Protein AF-A0A356T0M8-F1 (afdb_monomer)

pLDDT: mean 81.93, std 16.65, range [28.5, 97.25]

Sequence (359 aa):
YLYVHHGEEAVRHVFRVASSLDSMVVGEPQILGQVKEAYSASKTTGSLGTLLDRCFSHAFAVAKKVRNETTIAEGSVSVSSIAGDLAKKIFGTLEGRRVLLVGAGEMGEAAGKHLRKAGASLFIVNRSPEKAEALARELDGHARGLEALSTELAQADVAIASTSSTRFVITPELMKPVIKARRHRPLFLIDIAVPRDVDPRVGEMEYVFLYDVDDLEQVAQENLNARRREADAAERIVTMEVAAFERWRRSGVLKPTIVALRQKVRGTLEAELERTLPRLSGVTERERRSLDKMIDAMTNKLLHRTISELKSHADTPEGEALLRHARLLYELEDAKSAPQPEPTSDGVQKKLAPAKGKS

Radius of gyration: 35.07 Å; Cα contacts (8 Å, |Δi|>4): 423; chains: 1; bounding box: 71×70×106 Å

Secondary structure (DSSP, 8-state):
------THHHHHHHHHHHTTTTSSSTT-HHHHHHHHHHHHHHHHTT---HHHHHHHHHHHHHHHHHHHHSGGGS----HHHHHHHHHHHHHS--TT-EEEEES--HHHHHHHHHHHHTTPEEEEEESSHHHHHHHHHHHT-EEEEGGGHHHHHHH-SEEEE----SS-SB-HHHHHHHHHHHTT--EEEEE--SS-SB-GGGTTSTTEEEEEHHHHHHHHHHTHHHHHHHHHHHHHHHHHHHHHHHHHHHHHTHHHHHHHHHHHHHHHHHHHHHHHGGGSTT--HHHHHHHHHHHHHHHHHHHHHHHHHHHHTTTSHHHHHHHHHHHHHTT---TT-SPPPP---TTS-----------

Structure (mmCIF, N/CA/C/O backbone):
data_AF-A0A356T0M8-F1
#
_entry.id   AF-A0A356T0M8-F1
#
loop_
_atom_site.group_PDB
_atom_site.id
_atom_site.type_symbol
_atom_site.label_atom_id
_atom_site.label_alt_id
_atom_site.label_comp_id
_atom_site.label_asym_id
_atom_site.label_entity_id
_atom_site.label_seq_id
_atom_site.pdbx_PDB_ins_code
_atom_site.Cartn_x
_atom_site.Cartn_y
_atom_site.Cartn_z
_atom_site.occupancy
_atom_site.B_iso_or_equiv
_atom_site.auth_seq_id
_atom_site.auth_comp_id
_atom_site.auth_asym_id
_atom_site.auth_atom_id
_atom_site.pdbx_PDB_model_num
ATOM 1 N N . TYR A 1 1 ? -14.475 21.348 -9.402 1.00 53.12 1 TYR A N 1
ATOM 2 C CA . TYR A 1 1 ? -15.545 20.425 -8.979 1.00 53.12 1 TYR A CA 1
ATOM 3 C C . TYR A 1 1 ? -15.384 20.147 -7.493 1.00 53.12 1 TYR A C 1
ATOM 5 O O . TYR A 1 1 ? -14.261 19.915 -7.069 1.00 53.12 1 TYR A O 1
ATOM 13 N N . LEU A 1 2 ? -16.462 20.234 -6.712 1.00 82.25 2 LEU A N 1
ATOM 14 C CA . LEU A 1 2 ? -16.512 19.847 -5.295 1.00 82.25 2 LEU A CA 1
ATOM 15 C C . LEU A 1 2 ? -17.495 18.679 -5.170 1.00 82.25 2 LEU A C 1
ATOM 17 O O . LEU A 1 2 ? -18.530 18.696 -5.836 1.00 82.25 2 LEU A O 1
ATOM 21 N N . TYR A 1 3 ? -17.176 17.689 -4.340 1.00 86.69 3 TYR A N 1
ATOM 22 C CA . TYR A 1 3 ? -18.065 16.574 -4.010 1.00 86.69 3 TYR A CA 1
ATOM 23 C C . TYR A 1 3 ? -18.228 16.466 -2.492 1.00 86.69 3 TYR A C 1
ATOM 25 O O . TYR A 1 3 ? -17.423 17.004 -1.731 1.00 86.69 3 TYR A O 1
ATOM 33 N N . VAL A 1 4 ? -19.299 15.800 -2.056 1.00 93.31 4 VAL A N 1
ATOM 34 C CA . VAL A 1 4 ? -19.657 15.662 -0.641 1.00 93.31 4 VAL A CA 1
ATOM 35 C C . VAL A 1 4 ? -20.039 14.213 -0.355 1.00 93.31 4 VAL A C 1
ATOM 37 O O . VAL A 1 4 ? -20.870 13.640 -1.056 1.00 93.31 4 VAL A O 1
ATOM 40 N N . HIS A 1 5 ? -19.456 13.643 0.701 1.00 93.44 5 HIS A N 1
ATOM 41 C CA . HIS A 1 5 ? -19.832 12.341 1.254 1.00 93.44 5 HIS A CA 1
ATOM 42 C C . HIS A 1 5 ? -20.313 12.496 2.699 1.00 93.44 5 HIS A C 1
ATOM 44 O O . HIS A 1 5 ? -19.825 13.350 3.441 1.00 93.44 5 HIS A O 1
ATOM 50 N N . HIS A 1 6 ? -21.245 11.638 3.117 1.00 91.88 6 HIS A N 1
ATOM 51 C CA . HIS A 1 6 ? -21.818 11.645 4.463 1.00 91.88 6 HIS A CA 1
ATOM 52 C C . HIS A 1 6 ? -21.802 10.247 5.082 1.00 91.88 6 HIS A C 1
ATOM 54 O O . HIS A 1 6 ? -21.980 9.250 4.385 1.00 91.88 6 HIS A O 1
ATOM 60 N N . GLY A 1 7 ? -21.636 10.186 6.407 1.00 90.06 7 GLY A N 1
ATOM 61 C CA . GLY A 1 7 ? -21.754 8.946 7.177 1.00 90.06 7 GLY A CA 1
ATOM 62 C C . GLY A 1 7 ? -20.821 7.844 6.674 1.00 90.06 7 GLY A C 1
ATOM 63 O O . GLY A 1 7 ? -19.618 8.065 6.540 1.00 90.06 7 GLY A O 1
ATOM 64 N N . GLU A 1 8 ? -21.394 6.676 6.383 1.00 92.19 8 GLU A N 1
ATOM 65 C CA . GLU A 1 8 ? -20.663 5.498 5.909 1.00 92.19 8 GLU A CA 1
ATOM 66 C C . GLU A 1 8 ? -19.854 5.783 4.635 1.00 92.19 8 GLU A C 1
ATOM 68 O O . GLU A 1 8 ? -18.698 5.381 4.545 1.00 92.19 8 GLU A O 1
ATOM 73 N N . GLU A 1 9 ? -20.406 6.548 3.689 1.00 92.75 9 GLU A N 1
ATOM 74 C CA . GLU A 1 9 ? -19.720 6.859 2.431 1.00 92.75 9 GLU A CA 1
ATOM 75 C C . GLU A 1 9 ? -18.495 7.753 2.641 1.00 92.75 9 GLU A C 1
ATOM 77 O O . GLU A 1 9 ? -17.500 7.620 1.932 1.00 92.75 9 GLU A O 1
ATOM 82 N N . ALA A 1 10 ? -18.511 8.615 3.663 1.00 94.88 10 ALA A N 1
ATOM 83 C CA . ALA A 1 10 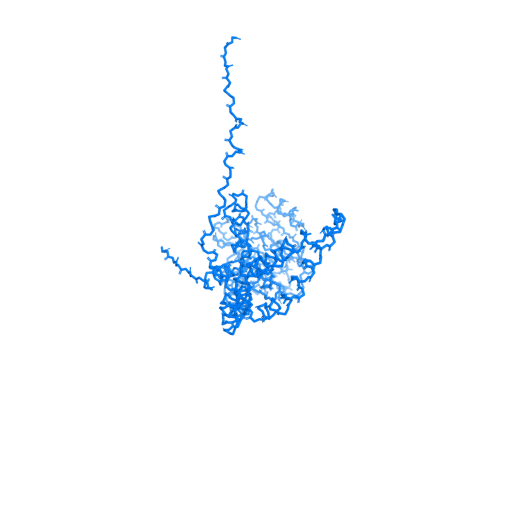? -17.331 9.398 4.024 1.00 94.88 10 ALA A CA 1
ATOM 84 C C . ALA A 1 10 ? -16.223 8.502 4.603 1.00 94.88 10 ALA A C 1
ATOM 86 O O . ALA A 1 10 ? -15.054 8.659 4.254 1.00 94.88 10 ALA A O 1
ATOM 87 N N . VAL A 1 11 ? -16.585 7.529 5.448 1.00 95.31 11 VAL A N 1
ATOM 88 C CA . VAL A 1 11 ? -15.640 6.541 5.999 1.00 95.31 11 VAL A CA 1
ATOM 89 C C . VAL A 1 11 ? -15.072 5.666 4.882 1.00 95.31 11 VAL A C 1
ATOM 91 O O . VAL A 1 11 ? -13.856 5.501 4.783 1.00 95.31 11 VAL A O 1
ATOM 94 N N . ARG A 1 12 ? -15.942 5.159 4.001 1.00 95.88 12 ARG A N 1
ATOM 95 C CA . ARG A 1 12 ? -15.570 4.375 2.820 1.00 95.88 12 ARG A CA 1
ATOM 96 C C . ARG A 1 12 ? -14.583 5.133 1.947 1.00 95.88 12 ARG A C 1
ATOM 98 O O . ARG A 1 12 ? -13.553 4.573 1.585 1.00 95.88 12 ARG A O 1
ATOM 105 N N . HIS A 1 13 ? -14.862 6.399 1.653 1.00 94.50 13 HIS A N 1
ATOM 106 C CA . HIS A 1 13 ? -13.975 7.229 0.851 1.00 94.50 13 HIS A CA 1
ATOM 107 C C . HIS A 1 13 ? -12.599 7.402 1.514 1.00 94.50 13 HIS A C 1
ATOM 109 O O . HIS A 1 13 ? -11.586 7.142 0.872 1.00 94.50 13 HIS A O 1
ATOM 115 N N . VAL A 1 14 ? -12.532 7.710 2.815 1.00 94.69 14 VAL A N 1
ATOM 116 C CA . VAL A 1 14 ? -11.246 7.796 3.538 1.00 94.69 14 VAL A CA 1
ATOM 117 C C . VAL A 1 14 ? -10.466 6.477 3.461 1.00 94.69 14 VAL A C 1
ATOM 119 O O . VAL A 1 14 ? -9.255 6.490 3.240 1.00 94.69 14 VAL A O 1
ATOM 122 N N . PHE A 1 15 ? -11.140 5.331 3.604 1.00 94.62 15 PHE A N 1
ATOM 123 C CA . PHE A 1 15 ? -10.495 4.015 3.549 1.00 94.62 15 PHE A CA 1
ATOM 124 C C . PHE A 1 15 ? -9.994 3.691 2.135 1.00 94.62 15 PHE A C 1
ATOM 126 O O . PHE A 1 15 ? -8.886 3.169 1.988 1.00 94.62 15 PHE A O 1
ATOM 133 N N . ARG A 1 16 ? -10.765 4.047 1.098 1.00 91.69 16 ARG A N 1
ATOM 134 C CA . ARG A 1 16 ? -10.370 3.924 -0.315 1.00 91.69 16 ARG A CA 1
ATOM 135 C C . ARG A 1 16 ? -9.164 4.796 -0.643 1.00 91.69 16 ARG A C 1
ATOM 137 O O . ARG A 1 16 ? -8.203 4.289 -1.215 1.00 91.69 16 ARG A O 1
ATOM 144 N N . VAL A 1 17 ? -9.182 6.067 -0.238 1.00 90.50 17 VAL A N 1
ATOM 145 C CA . VAL A 1 17 ? -8.081 7.018 -0.458 1.00 90.50 17 VAL A CA 1
ATOM 146 C C . VAL A 1 17 ? -6.813 6.545 0.248 1.00 90.50 17 VAL A C 1
ATOM 148 O O . VAL A 1 17 ? -5.765 6.451 -0.381 1.00 90.50 17 VAL A O 1
ATOM 151 N N . ALA A 1 18 ? -6.899 6.161 1.526 1.00 89.44 18 ALA A N 1
ATOM 152 C CA . ALA A 1 18 ? -5.746 5.643 2.267 1.00 89.44 18 ALA A CA 1
ATOM 153 C C . ALA A 1 18 ? -5.186 4.338 1.670 1.00 89.44 18 ALA A C 1
ATOM 155 O O . ALA A 1 18 ? -3.990 4.076 1.792 1.00 89.44 18 ALA A O 1
ATOM 156 N N . SER A 1 19 ? -6.036 3.537 1.021 1.00 88.31 19 SER A N 1
ATOM 157 C CA . SER A 1 19 ? -5.655 2.301 0.321 1.00 88.31 19 SER A CA 1
ATOM 158 C C . SER A 1 19 ? -5.267 2.529 -1.148 1.00 88.31 19 SER A C 1
ATOM 160 O O . SER A 1 19 ? -5.061 1.562 -1.877 1.00 88.31 19 SER A O 1
ATOM 162 N N . SER A 1 20 ? -5.177 3.788 -1.593 1.00 81.75 20 SER A N 1
ATOM 163 C CA . SER A 1 20 ? -4.844 4.186 -2.967 1.00 81.75 20 SER A CA 1
ATOM 164 C C . SER A 1 20 ? -5.775 3.600 -4.041 1.00 81.75 20 SER A C 1
ATOM 166 O O . SER A 1 20 ? -5.352 3.416 -5.178 1.00 81.75 20 SER A O 1
ATOM 168 N N . LEU A 1 21 ? -7.040 3.317 -3.703 1.00 78.38 21 LEU A N 1
ATOM 169 C CA . LEU A 1 21 ? -8.066 2.830 -4.642 1.00 78.38 21 LEU A CA 1
ATOM 170 C C . LEU A 1 21 ? -8.731 3.949 -5.451 1.00 78.38 21 LEU A C 1
ATOM 172 O O . LEU A 1 21 ? -9.409 3.674 -6.433 1.00 78.38 21 LEU A O 1
ATOM 176 N N . ASP A 1 22 ? -8.543 5.199 -5.028 1.00 66.50 22 ASP A N 1
ATOM 177 C CA . ASP A 1 22 ? -9.162 6.391 -5.626 1.00 66.50 22 ASP A CA 1
ATOM 178 C C . ASP A 1 22 ? -8.153 7.261 -6.404 1.00 66.50 22 ASP A C 1
ATOM 180 O O . ASP A 1 22 ? -8.410 8.423 -6.707 1.00 66.50 22 ASP A O 1
ATOM 184 N N . SER A 1 23 ? -6.970 6.709 -6.697 1.00 61.78 23 SER A N 1
ATOM 185 C CA . SER A 1 23 ? -5.910 7.372 -7.465 1.00 61.78 23 SER A CA 1
ATOM 186 C C . SER A 1 23 ? -5.961 6.962 -8.938 1.00 61.78 23 SER A C 1
ATOM 188 O O . SER A 1 23 ? -6.297 5.820 -9.255 1.00 61.78 23 SER A O 1
ATOM 190 N N . MET A 1 24 ? -5.542 7.863 -9.838 1.00 46.19 24 MET A N 1
ATOM 191 C CA . MET A 1 24 ? -5.289 7.528 -11.252 1.00 46.19 24 MET A CA 1
ATOM 192 C C . MET A 1 24 ? -4.289 6.369 -11.392 1.00 46.19 24 MET A C 1
ATOM 194 O O . MET A 1 24 ? -4.376 5.589 -12.338 1.00 46.19 24 MET A O 1
ATOM 198 N N . VAL A 1 25 ? -3.373 6.235 -10.426 1.00 52.19 25 VAL A N 1
ATOM 199 C CA . VAL A 1 25 ? -2.454 5.103 -10.293 1.00 52.19 25 VAL A CA 1
ATOM 200 C C . VAL A 1 25 ? -2.801 4.347 -9.013 1.00 52.19 25 VAL A C 1
ATOM 202 O O . VAL A 1 25 ? -2.421 4.729 -7.904 1.00 52.19 25 VAL A O 1
ATOM 205 N N . VAL A 1 26 ? -3.563 3.267 -9.171 1.00 56.44 26 VAL A N 1
ATOM 206 C CA . VAL A 1 26 ? -3.999 2.425 -8.054 1.00 56.44 26 VAL A CA 1
ATOM 207 C C . VAL A 1 26 ? -2.787 1.775 -7.371 1.00 56.44 26 VAL A C 1
ATOM 209 O O . VAL A 1 26 ? -1.928 1.212 -8.048 1.00 56.44 26 VAL A O 1
ATOM 212 N N . GLY A 1 27 ? -2.721 1.842 -6.036 1.00 53.81 27 GLY A N 1
ATOM 213 C CA . GLY A 1 27 ? -1.676 1.181 -5.232 1.00 53.81 27 GLY A CA 1
ATOM 214 C C . GLY A 1 27 ? -0.402 1.998 -4.960 1.00 53.81 27 GLY A C 1
ATOM 215 O O . GLY A 1 27 ? 0.520 1.499 -4.311 1.00 53.81 27 GLY A O 1
ATOM 216 N N . GLU A 1 28 ? -0.334 3.258 -5.397 1.00 63.81 28 GLU A N 1
ATOM 217 C CA . GLU A 1 28 ? 0.835 4.113 -5.168 1.00 63.81 28 GLU A CA 1
ATOM 218 C C . GLU A 1 28 ? 1.028 4.459 -3.672 1.00 63.81 28 GLU A C 1
ATOM 220 O O . GLU A 1 28 ? 0.071 4.859 -2.999 1.00 63.81 28 GLU A O 1
ATOM 225 N N . PRO A 1 29 ? 2.250 4.351 -3.109 1.00 60.38 29 PRO A N 1
ATOM 226 C CA . PRO A 1 29 ? 2.489 4.585 -1.681 1.00 60.38 29 PRO A CA 1
ATOM 227 C C . PRO A 1 29 ? 2.424 6.062 -1.255 1.00 60.38 29 PRO A C 1
ATOM 229 O O . PRO A 1 29 ? 2.368 6.335 -0.054 1.00 60.38 29 PRO A O 1
ATOM 232 N N . GLN A 1 30 ? 2.442 7.007 -2.200 1.00 67.50 30 GLN A N 1
ATOM 233 C CA . GLN A 1 30 ? 2.518 8.445 -1.919 1.00 67.50 30 GLN A CA 1
ATOM 234 C C . GLN A 1 30 ? 1.251 8.987 -1.240 1.00 67.50 30 GLN A C 1
ATOM 236 O O . GLN A 1 30 ? 1.362 9.735 -0.268 1.00 67.50 30 GLN A O 1
ATOM 241 N N . ILE A 1 31 ? 0.060 8.546 -1.664 1.00 78.81 31 ILE A N 1
ATOM 242 C CA . ILE A 1 31 ? -1.219 9.002 -1.089 1.00 78.81 31 ILE A CA 1
ATOM 243 C C . ILE A 1 31 ? -1.314 8.646 0.399 1.00 78.81 31 ILE A C 1
ATOM 245 O O . ILE A 1 31 ? -1.629 9.497 1.228 1.00 78.81 31 ILE A O 1
ATOM 249 N N . LEU A 1 32 ? -0.956 7.415 0.781 1.00 82.62 32 LEU A N 1
ATOM 250 C CA . LEU A 1 32 ? -0.927 7.013 2.190 1.00 82.62 32 LEU A CA 1
ATOM 251 C C . LEU A 1 32 ? 0.046 7.874 3.019 1.00 82.62 32 LEU A C 1
ATOM 253 O O . LEU A 1 32 ? -0.237 8.166 4.182 1.00 82.62 32 LEU A O 1
ATOM 257 N N . GLY A 1 33 ? 1.178 8.278 2.434 1.00 81.06 33 GLY A N 1
ATOM 258 C CA . GLY A 1 33 ? 2.125 9.211 3.051 1.00 81.06 33 GLY A CA 1
ATOM 259 C C . GLY A 1 33 ? 1.482 10.566 3.345 1.00 81.06 33 GLY A C 1
ATOM 260 O O . GLY A 1 33 ? 1.466 10.999 4.495 1.00 81.06 33 GLY A O 1
ATOM 261 N N . GLN A 1 34 ? 0.846 11.168 2.339 1.00 83.62 34 GLN A N 1
ATOM 262 C CA . GLN A 1 34 ? 0.152 12.455 2.467 1.00 83.62 34 GLN A CA 1
ATOM 263 C C . GLN A 1 34 ? -0.977 12.413 3.508 1.00 83.62 34 GLN A C 1
ATOM 265 O O . GLN A 1 34 ? -1.110 13.320 4.330 1.00 83.62 34 GLN A O 1
ATOM 270 N N . VAL A 1 35 ? -1.763 11.330 3.546 1.00 89.69 35 VAL A N 1
ATOM 271 C CA . VAL A 1 35 ? -2.825 11.166 4.555 1.00 89.69 35 VAL A CA 1
ATOM 272 C C . VAL A 1 35 ? -2.236 11.074 5.973 1.00 89.69 35 VAL A C 1
ATOM 274 O O . VAL A 1 35 ? -2.803 11.632 6.915 1.00 89.69 35 VAL A O 1
ATOM 277 N N . LYS A 1 36 ? -1.082 10.415 6.156 1.00 87.88 36 LYS A N 1
ATOM 278 C CA . LYS A 1 36 ? -0.386 10.353 7.457 1.00 87.88 36 LYS A CA 1
ATOM 279 C C . LYS A 1 36 ? 0.196 11.694 7.892 1.00 87.88 36 LYS A C 1
ATOM 281 O O . LYS A 1 36 ? 0.188 11.990 9.091 1.00 87.88 36 LYS A O 1
ATOM 286 N N . GLU A 1 37 ? 0.688 12.489 6.950 1.00 88.31 37 GLU A N 1
ATOM 287 C CA . GLU A 1 37 ? 1.162 13.850 7.210 1.00 88.31 37 GLU A CA 1
ATOM 288 C C . GLU A 1 37 ? 0.007 14.744 7.666 1.00 88.31 37 GLU A C 1
ATOM 290 O O . GLU A 1 37 ? 0.103 15.370 8.723 1.00 88.31 37 GLU A O 1
ATOM 295 N N . ALA A 1 38 ? -1.123 14.714 6.950 1.00 91.50 38 ALA A N 1
ATOM 296 C CA . ALA A 1 38 ? -2.332 15.442 7.330 1.00 91.50 38 ALA A CA 1
ATOM 297 C C . ALA A 1 38 ? -2.840 15.021 8.722 1.00 91.50 38 ALA A C 1
ATOM 299 O O . ALA A 1 38 ? -3.076 15.872 9.580 1.00 91.50 38 ALA A O 1
ATOM 300 N N . TYR A 1 39 ? -2.922 13.712 8.990 1.00 91.94 39 TYR A N 1
ATOM 301 C CA . TYR A 1 39 ? -3.291 13.180 10.307 1.00 91.94 39 TYR A CA 1
ATOM 302 C C . TYR A 1 39 ? -2.352 13.677 11.420 1.00 91.94 39 TYR A C 1
ATOM 304 O O . TYR A 1 39 ? -2.814 14.116 12.477 1.00 91.94 39 TYR A O 1
ATOM 312 N N . SER A 1 40 ? -1.037 13.654 11.186 1.00 88.62 40 SER A N 1
ATOM 313 C CA . SER A 1 40 ? -0.037 14.125 12.155 1.00 88.62 40 SER A CA 1
ATOM 314 C C . SER A 1 40 ? -0.171 15.623 12.433 1.00 88.62 40 SER A C 1
ATOM 316 O O . SER A 1 40 ? -0.152 16.037 13.592 1.00 88.62 40 SER A O 1
ATOM 318 N N . ALA A 1 41 ? -0.376 16.437 11.394 1.00 91.19 41 ALA A N 1
ATOM 319 C CA . ALA A 1 41 ? -0.597 17.874 11.531 1.00 91.19 41 ALA A CA 1
ATOM 320 C C . ALA A 1 41 ? -1.875 18.192 12.333 1.00 91.19 41 ALA A C 1
ATOM 322 O O . ALA A 1 41 ? -1.857 19.034 13.238 1.00 91.19 41 ALA A O 1
ATOM 323 N N . SER A 1 42 ? -2.975 17.476 12.073 1.00 91.38 42 SER A N 1
ATOM 324 C CA . SER A 1 42 ? -4.227 17.628 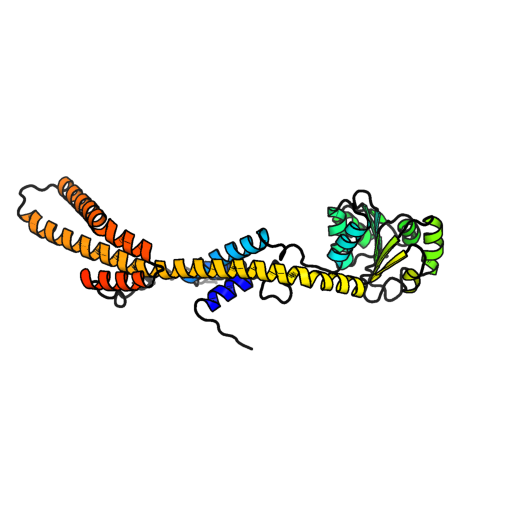12.827 1.00 91.38 42 SER A CA 1
ATOM 325 C C . SER A 1 42 ? -4.087 17.228 14.298 1.00 91.38 42 SER A C 1
ATOM 327 O O . SER A 1 42 ? -4.657 17.871 15.181 1.00 91.38 42 SER A O 1
ATOM 329 N N . LYS A 1 43 ? -3.289 16.194 14.588 1.00 84.75 43 LYS A N 1
ATOM 330 C CA . LYS A 1 43 ? -3.029 15.746 15.961 1.00 84.75 43 LYS A CA 1
ATOM 331 C C . LYS A 1 43 ? -2.241 16.781 16.763 1.00 84.75 43 LYS A C 1
ATOM 333 O O . LYS A 1 43 ? -2.609 17.074 17.897 1.00 84.75 43 LYS A O 1
ATOM 338 N N . THR A 1 44 ? -1.209 17.377 16.166 1.00 87.38 44 THR A N 1
ATOM 339 C CA . THR A 1 44 ? -0.382 18.416 16.806 1.00 87.38 44 THR A CA 1
ATOM 340 C C . THR A 1 44 ? -1.169 19.692 17.105 1.00 87.38 44 THR A C 1
ATOM 342 O O . THR A 1 44 ? -0.915 20.358 18.102 1.00 87.38 44 THR A O 1
ATOM 345 N N . THR A 1 45 ? -2.147 20.025 16.262 1.00 90.94 45 THR A N 1
ATOM 346 C CA . THR A 1 45 ? -2.983 21.228 16.415 1.00 90.94 45 THR A CA 1
ATOM 347 C C . THR A 1 45 ? -4.212 21.017 17.303 1.00 90.94 45 THR A C 1
ATOM 349 O O . THR A 1 45 ? -4.958 21.964 17.533 1.00 90.94 45 THR A O 1
ATOM 352 N N . GLY A 1 46 ? -4.456 19.795 17.795 1.00 83.56 46 GLY A N 1
ATOM 353 C CA . GLY A 1 46 ? -5.633 19.475 18.611 1.00 83.56 46 GLY A CA 1
ATOM 354 C C . GLY A 1 46 ? -6.965 19.535 17.851 1.00 83.56 46 GLY A C 1
ATOM 355 O O . GLY A 1 46 ? -8.025 19.517 18.469 1.00 83.56 46 GLY A O 1
ATOM 356 N N . SER A 1 47 ? -6.931 19.583 16.515 1.00 85.69 47 SER A N 1
ATOM 357 C CA . SER A 1 47 ? -8.121 19.672 15.653 1.00 85.69 47 SER A CA 1
ATOM 358 C C . SER A 1 47 ? -8.795 18.315 15.397 1.00 85.69 47 SER A C 1
ATOM 360 O O . SER A 1 47 ? -9.831 18.231 14.737 1.00 85.69 47 SER A O 1
ATOM 362 N N . LEU A 1 48 ? -8.223 17.234 15.935 1.00 83.00 48 LEU A N 1
ATOM 363 C CA . LEU A 1 48 ? -8.655 15.860 15.716 1.00 83.00 48 LEU A CA 1
ATOM 364 C C . LEU A 1 48 ? -9.540 15.358 16.872 1.00 83.00 48 LEU A C 1
ATOM 366 O O . LEU A 1 48 ? -9.057 15.033 17.955 1.00 83.00 48 LEU A O 1
ATOM 370 N N . GLY A 1 49 ? -10.849 15.253 16.635 1.00 76.81 49 GLY A N 1
ATOM 371 C CA . GLY A 1 49 ? -11.780 14.632 17.584 1.00 76.81 49 GLY A CA 1
ATOM 372 C C . GLY A 1 49 ? -11.649 13.102 17.642 1.00 76.81 49 GLY A C 1
ATOM 373 O O . GLY A 1 49 ? -11.149 12.471 16.713 1.00 76.81 49 GLY A O 1
ATOM 374 N N . THR A 1 50 ? -12.177 12.475 18.701 1.00 76.25 50 THR A N 1
ATOM 375 C CA . THR A 1 50 ? -12.075 11.016 18.942 1.00 76.25 50 THR A CA 1
ATOM 376 C C . THR A 1 50 ? -12.575 10.156 17.777 1.00 76.25 50 THR A C 1
ATOM 378 O O . THR A 1 50 ? -12.016 9.095 17.502 1.00 76.25 50 THR A O 1
ATOM 381 N N . LEU A 1 51 ? -13.631 10.600 17.088 1.00 82.62 51 LEU A N 1
ATOM 382 C CA . LEU A 1 51 ? -14.193 9.880 15.945 1.00 82.62 51 LEU A CA 1
ATOM 383 C C . LEU A 1 51 ? -13.230 9.876 14.750 1.00 82.62 51 LEU A C 1
ATOM 385 O O . LEU A 1 51 ? -12.995 8.825 14.158 1.00 82.62 51 LEU A O 1
ATOM 389 N N . LEU A 1 52 ? -12.663 11.041 14.422 1.00 88.56 52 LEU A N 1
ATOM 390 C CA . LEU A 1 52 ? -11.719 11.189 13.314 1.00 88.56 52 LEU A CA 1
ATOM 391 C C . LEU A 1 52 ? -10.401 10.474 13.618 1.00 88.56 52 LEU A C 1
ATOM 393 O O . LEU A 1 52 ? -9.892 9.766 12.756 1.00 88.56 52 LEU A O 1
ATOM 397 N N . ASP A 1 53 ? -9.900 10.571 14.853 1.00 83.25 53 ASP A N 1
ATOM 398 C CA . ASP A 1 53 ? -8.684 9.868 15.277 1.00 83.25 53 ASP A CA 1
ATOM 399 C C . ASP A 1 53 ? -8.786 8.355 15.067 1.00 83.25 53 ASP A C 1
ATOM 401 O O . ASP A 1 53 ? -7.900 7.725 14.480 1.00 83.25 53 ASP A O 1
ATOM 405 N N . ARG A 1 54 ? -9.922 7.777 15.468 1.00 85.06 54 ARG A N 1
ATOM 406 C CA . ARG A 1 54 ? -10.206 6.359 15.258 1.00 85.06 54 ARG A CA 1
ATOM 407 C C . ARG A 1 54 ? -10.377 6.019 13.777 1.00 85.06 54 ARG A C 1
ATOM 409 O O . ARG A 1 54 ? -9.850 4.998 13.348 1.00 85.06 54 ARG A O 1
ATOM 416 N N . CYS A 1 55 ? -11.086 6.855 13.014 1.00 91.31 55 CYS A N 1
ATOM 417 C CA . CYS A 1 55 ? -11.323 6.650 11.582 1.00 91.31 55 CYS A CA 1
ATOM 418 C C . CYS A 1 55 ? -10.004 6.564 10.804 1.00 91.31 55 CYS A C 1
ATOM 420 O O . CYS A 1 55 ? -9.753 5.563 10.139 1.00 91.31 55 CYS A O 1
ATOM 422 N N . PHE A 1 56 ? -9.114 7.550 10.959 1.00 92.56 56 PHE A N 1
ATOM 423 C CA . PHE A 1 56 ? -7.820 7.558 10.267 1.00 92.56 56 PHE A CA 1
ATOM 424 C C . PHE A 1 56 ? -6.890 6.439 10.744 1.00 92.56 56 PHE A C 1
ATOM 426 O O . PHE A 1 56 ? -6.250 5.782 9.925 1.00 92.56 56 PHE A O 1
ATOM 433 N N . SER A 1 57 ? -6.862 6.152 12.050 1.00 86.69 57 SER A N 1
ATOM 434 C CA . SER A 1 57 ? -6.081 5.026 12.580 1.00 86.69 57 SER A CA 1
ATOM 435 C C . SER A 1 57 ? -6.529 3.685 11.984 1.00 86.69 57 SER A C 1
ATOM 437 O O . SER A 1 57 ? -5.692 2.856 11.626 1.00 86.69 57 SER A O 1
ATOM 439 N N . HIS A 1 58 ? -7.844 3.479 11.838 1.00 91.81 58 HIS A N 1
ATOM 440 C CA . HIS A 1 58 ? -8.402 2.295 11.182 1.00 91.81 58 HIS A CA 1
ATOM 441 C C . HIS A 1 58 ? -8.070 2.303 9.690 1.00 91.81 58 HIS A C 1
ATOM 443 O O . HIS A 1 58 ? -7.560 1.305 9.195 1.00 91.81 58 HIS A O 1
ATOM 449 N N . ALA A 1 59 ? -8.231 3.433 8.998 1.00 92.38 59 ALA A N 1
ATOM 450 C CA . ALA A 1 59 ? -7.884 3.569 7.584 1.00 92.38 59 ALA A CA 1
ATOM 451 C C . ALA A 1 59 ? -6.430 3.149 7.294 1.00 92.38 59 ALA A C 1
ATOM 453 O O . ALA A 1 59 ? -6.177 2.451 6.317 1.00 92.38 59 ALA A O 1
ATOM 454 N N . PHE A 1 60 ? -5.474 3.479 8.172 1.00 90.12 60 PHE A N 1
ATOM 455 C CA . PHE A 1 60 ? -4.083 3.026 8.036 1.00 90.12 60 PHE A CA 1
ATOM 456 C C . PHE A 1 60 ? -3.917 1.513 8.209 1.00 90.12 60 PHE A C 1
ATOM 458 O O . PHE A 1 60 ? -3.092 0.901 7.525 1.00 90.12 60 PHE A O 1
ATOM 465 N N . ALA A 1 61 ? -4.687 0.900 9.110 1.00 87.81 61 ALA A N 1
ATOM 466 C CA . ALA A 1 61 ? -4.714 -0.550 9.265 1.00 87.81 61 ALA A CA 1
ATOM 467 C C . ALA A 1 61 ? -5.340 -1.232 8.038 1.00 87.81 61 ALA A C 1
ATOM 469 O O . ALA A 1 61 ? -4.779 -2.214 7.556 1.00 87.81 61 ALA A O 1
ATOM 470 N N . VAL A 1 62 ? -6.431 -0.678 7.490 1.00 91.50 62 VAL A N 1
ATOM 471 C CA . VAL A 1 62 ? -7.053 -1.153 6.241 1.00 91.50 62 VAL A CA 1
ATOM 472 C C . VAL A 1 62 ? -6.069 -1.054 5.084 1.00 91.50 62 VAL A C 1
ATOM 474 O O . VAL A 1 62 ? -5.850 -2.047 4.402 1.00 91.50 62 VAL A O 1
ATOM 477 N N . ALA A 1 63 ? -5.399 0.087 4.912 1.00 88.69 63 ALA A N 1
ATOM 478 C CA . ALA A 1 63 ? -4.405 0.274 3.859 1.00 88.69 63 ALA A CA 1
ATOM 479 C C . ALA A 1 63 ? -3.266 -0.755 3.952 1.00 88.69 63 ALA A C 1
ATOM 481 O O . ALA A 1 63 ? -2.848 -1.329 2.947 1.00 88.69 63 ALA A O 1
ATOM 482 N N . LYS A 1 64 ? -2.787 -1.047 5.171 1.00 84.06 64 LYS A N 1
ATOM 483 C CA . LYS A 1 64 ? -1.790 -2.103 5.405 1.00 84.06 64 LYS A CA 1
ATOM 484 C C . LYS A 1 64 ? -2.340 -3.492 5.068 1.00 84.06 64 LYS A C 1
ATOM 486 O O . LYS A 1 64 ? -1.623 -4.297 4.485 1.00 84.06 64 LYS A O 1
ATOM 491 N N . LYS A 1 65 ? -3.591 -3.772 5.434 1.00 86.75 65 LYS A N 1
ATOM 492 C CA . LYS A 1 65 ? -4.266 -5.044 5.163 1.00 86.75 65 LYS A CA 1
ATOM 493 C C . LYS A 1 65 ? -4.452 -5.269 3.665 1.00 86.75 65 LYS A C 1
ATOM 495 O O . LYS A 1 65 ? -3.998 -6.284 3.159 1.00 86.75 65 LYS A O 1
ATOM 500 N N . VAL A 1 66 ? -4.995 -4.283 2.950 1.00 87.81 66 VAL A N 1
ATOM 501 C CA . VAL A 1 66 ? -5.114 -4.282 1.484 1.00 87.81 66 VAL A CA 1
ATOM 502 C C . VAL A 1 66 ? -3.752 -4.535 0.839 1.00 87.81 66 VAL A C 1
ATOM 504 O O . VAL A 1 66 ? -3.634 -5.416 -0.002 1.00 87.81 66 VAL A O 1
ATOM 507 N N . ARG A 1 67 ? -2.699 -3.840 1.279 1.00 80.56 67 ARG A N 1
ATOM 508 C CA . ARG A 1 67 ? -1.342 -4.012 0.741 1.00 80.56 67 ARG A CA 1
ATOM 509 C C . ARG A 1 67 ? -0.738 -5.402 0.971 1.00 80.56 67 ARG A C 1
ATOM 511 O O . ARG A 1 67 ? 0.099 -5.821 0.185 1.00 80.56 67 ARG A O 1
ATOM 518 N N . ASN A 1 68 ? -1.113 -6.074 2.056 1.00 78.94 68 ASN A N 1
ATOM 519 C CA . ASN A 1 68 ? -0.579 -7.388 2.410 1.00 78.94 68 ASN A CA 1
ATOM 520 C C . ASN A 1 68 ? -1.405 -8.545 1.831 1.00 78.94 68 ASN A C 1
ATOM 522 O O . ASN A 1 68 ? -0.865 -9.622 1.610 1.00 78.94 68 ASN A O 1
ATOM 526 N N . GLU A 1 69 ? -2.712 -8.345 1.657 1.00 82.00 69 GLU A N 1
ATOM 527 C CA . GLU A 1 69 ? -3.663 -9.380 1.229 1.00 82.00 69 GLU A CA 1
ATOM 528 C C . GLU A 1 69 ? -4.020 -9.282 -0.263 1.00 82.00 69 GLU A C 1
ATOM 530 O O . GLU A 1 69 ? -4.722 -10.150 -0.777 1.00 82.00 69 GLU A O 1
ATOM 535 N N . THR A 1 70 ? -3.548 -8.247 -0.966 1.00 75.50 70 THR A N 1
ATOM 536 C CA . THR A 1 70 ? -3.749 -8.064 -2.411 1.00 75.50 70 THR A CA 1
ATOM 537 C C . THR A 1 70 ? -2.431 -7.722 -3.098 1.00 75.50 70 THR A C 1
ATOM 539 O O . THR A 1 70 ? -1.549 -7.101 -2.503 1.00 75.50 70 THR A O 1
ATOM 542 N N . THR A 1 71 ? -2.312 -8.062 -4.379 1.00 66.69 71 THR A N 1
ATOM 543 C CA . THR A 1 71 ? -1.145 -7.704 -5.209 1.00 66.69 71 THR A CA 1
ATOM 544 C C . THR A 1 71 ? -1.255 -6.286 -5.783 1.00 66.69 71 THR A C 1
ATOM 546 O O . THR A 1 71 ? -0.425 -5.848 -6.578 1.00 66.69 71 THR A O 1
ATOM 549 N N . ILE A 1 72 ? -2.250 -5.506 -5.337 1.00 64.75 72 ILE A N 1
ATOM 550 C CA . ILE A 1 72 ? -2.526 -4.152 -5.833 1.00 64.75 72 ILE A CA 1
ATOM 551 C C . ILE A 1 72 ? -1.359 -3.179 -5.612 1.00 64.75 72 ILE A C 1
ATOM 553 O O . ILE A 1 72 ? -1.215 -2.201 -6.339 1.00 64.75 72 ILE A O 1
ATOM 557 N N . ALA A 1 73 ? -0.512 -3.460 -4.619 1.00 52.50 73 ALA A N 1
ATOM 558 C CA . ALA A 1 73 ? 0.673 -2.679 -4.289 1.00 52.50 73 ALA A CA 1
ATOM 559 C C . ALA A 1 73 ? 1.971 -3.227 -4.912 1.00 52.50 73 ALA A C 1
ATOM 561 O O . ALA A 1 73 ? 3.017 -2.594 -4.762 1.00 52.50 73 ALA A O 1
ATOM 562 N N . GLU A 1 74 ? 1.936 -4.389 -5.578 1.00 53.41 74 GLU A N 1
ATOM 563 C CA . GLU A 1 74 ? 3.129 -5.054 -6.130 1.00 53.41 74 GLU A CA 1
ATOM 564 C C . GLU A 1 74 ? 3.593 -4.480 -7.475 1.00 53.41 74 GLU A C 1
ATOM 566 O O . GLU A 1 74 ? 4.606 -4.912 -8.014 1.00 53.41 74 GLU A O 1
ATOM 571 N N . GLY A 1 75 ? 2.935 -3.450 -8.004 1.00 47.81 75 GLY A N 1
ATOM 572 C CA . GLY A 1 75 ? 3.394 -2.836 -9.241 1.00 47.81 75 GLY A CA 1
ATOM 573 C C . GLY A 1 75 ? 2.857 -1.437 -9.449 1.00 47.81 75 GLY A C 1
ATOM 574 O O . GLY A 1 75 ? 1.903 -1.252 -10.206 1.00 47.81 75 GLY A O 1
ATOM 575 N N . SER A 1 76 ? 3.547 -0.434 -8.895 1.00 45.25 76 SER A N 1
ATOM 576 C CA . SER A 1 76 ? 3.690 0.831 -9.618 1.00 45.25 76 SER A CA 1
ATOM 577 C C . SER A 1 76 ? 4.500 0.505 -10.871 1.00 45.25 76 SER A C 1
ATOM 579 O O . SER A 1 76 ? 5.730 0.504 -10.853 1.00 45.25 76 SER A O 1
ATOM 581 N N . VAL A 1 77 ? 3.801 0.081 -11.916 1.00 53.50 77 VAL A N 1
ATOM 582 C CA . VAL A 1 77 ? 4.410 -0.352 -13.165 1.00 53.50 77 VAL A CA 1
ATOM 583 C C . VAL A 1 77 ? 4.935 0.902 -13.863 1.00 53.50 77 VAL A C 1
ATOM 585 O O . VAL A 1 77 ? 4.240 1.525 -14.655 1.00 53.50 77 VAL A O 1
ATOM 588 N N . SER A 1 78 ? 6.137 1.340 -13.492 1.00 62.38 78 SER A N 1
ATOM 589 C CA . SER A 1 78 ? 6.899 2.263 -14.323 1.00 62.38 78 SER A CA 1
ATOM 590 C C . SER A 1 78 ? 7.421 1.478 -15.522 1.00 62.38 78 SER A C 1
ATOM 592 O O . SER A 1 78 ? 7.761 0.300 -15.379 1.00 62.38 78 SER A O 1
ATOM 594 N N . VAL A 1 79 ? 7.522 2.116 -16.687 1.00 65.44 79 VAL A N 1
ATOM 595 C CA . VAL A 1 79 ? 8.110 1.533 -17.912 1.00 65.44 79 VAL A CA 1
ATOM 596 C C . VAL A 1 79 ? 9.448 0.832 -17.603 1.00 65.44 79 VAL A C 1
ATOM 598 O O . VAL A 1 79 ? 9.705 -0.288 -18.039 1.00 65.44 79 VAL A O 1
ATOM 601 N N . SER A 1 80 ? 10.245 1.427 -16.713 1.00 65.94 80 SER A N 1
ATOM 602 C CA . SER A 1 80 ? 11.505 0.890 -16.192 1.00 65.94 80 SER A CA 1
ATOM 603 C C . SER A 1 80 ? 11.389 -0.428 -15.407 1.00 65.94 80 SER A C 1
ATOM 605 O O . SER A 1 80 ? 12.298 -1.253 -15.461 1.00 65.94 80 SER A O 1
ATOM 607 N N . SER A 1 81 ? 10.304 -0.641 -14.655 1.00 70.50 81 SER A N 1
ATOM 608 C CA . SER A 1 81 ? 10.054 -1.904 -13.938 1.00 70.50 81 SER A CA 1
ATOM 609 C C . SER A 1 81 ? 9.623 -3.028 -14.887 1.00 70.50 81 SER A C 1
ATOM 611 O O . SER A 1 81 ? 10.133 -4.141 -14.775 1.00 70.50 81 SER A O 1
ATOM 613 N N . ILE A 1 82 ? 8.796 -2.713 -15.895 1.00 73.69 82 ILE A N 1
ATOM 614 C CA . ILE A 1 82 ? 8.374 -3.671 -16.932 1.00 73.69 82 ILE A CA 1
ATOM 615 C C . ILE A 1 82 ? 9.578 -4.178 -17.701 1.00 73.69 82 ILE A C 1
ATOM 617 O O . ILE A 1 82 ? 9.695 -5.376 -17.928 1.00 73.69 82 ILE A O 1
ATOM 621 N N . ALA A 1 83 ? 10.482 -3.272 -18.077 1.00 71.50 83 ALA A N 1
ATOM 622 C CA . ALA A 1 83 ? 11.719 -3.620 -18.760 1.00 71.50 83 ALA A CA 1
ATOM 623 C C . ALA A 1 83 ? 12.500 -4.708 -17.993 1.00 71.50 83 ALA A C 1
ATOM 625 O O . ALA A 1 83 ? 12.969 -5.683 -18.586 1.00 71.50 83 ALA A O 1
ATOM 626 N N . GLY A 1 84 ? 12.575 -4.581 -16.662 1.00 74.88 84 GLY A N 1
ATOM 627 C CA . GLY A 1 84 ? 13.193 -5.575 -15.786 1.00 74.88 84 GLY A CA 1
ATOM 628 C C . GLY A 1 84 ? 12.430 -6.901 -15.722 1.00 74.88 84 GLY A C 1
ATOM 629 O O . GLY A 1 84 ? 13.027 -7.972 -15.862 1.00 74.88 84 GLY A O 1
ATOM 630 N N . ASP A 1 85 ? 11.110 -6.842 -15.556 1.00 75.38 85 ASP A N 1
ATOM 631 C CA . ASP A 1 85 ? 10.254 -8.029 -15.473 1.00 75.38 85 ASP A CA 1
ATOM 632 C C . ASP A 1 85 ? 10.203 -8.810 -16.789 1.00 75.38 85 ASP A C 1
ATOM 634 O O . ASP A 1 85 ? 10.216 -10.044 -16.790 1.00 75.38 85 ASP A O 1
ATOM 638 N N . LEU A 1 86 ? 10.187 -8.107 -17.919 1.00 77.50 86 LEU A N 1
ATOM 639 C CA . LEU A 1 86 ? 10.197 -8.694 -19.252 1.00 77.50 86 LEU A CA 1
ATOM 640 C C . LEU A 1 86 ? 11.529 -9.402 -19.515 1.00 77.50 86 LEU A C 1
ATOM 642 O O . LEU A 1 86 ? 11.530 -10.560 -19.935 1.00 77.50 86 LEU A O 1
ATOM 646 N N . ALA A 1 87 ? 12.653 -8.776 -19.147 1.00 78.69 87 ALA A N 1
ATOM 647 C CA . ALA A 1 87 ? 13.957 -9.432 -19.183 1.00 78.69 87 ALA A CA 1
ATOM 648 C C . ALA A 1 87 ? 13.967 -10.710 -18.321 1.00 78.69 87 ALA A C 1
ATOM 650 O O . ALA A 1 87 ? 14.420 -11.763 -18.770 1.00 78.69 87 ALA A O 1
ATOM 651 N N . LYS A 1 88 ? 13.405 -10.669 -17.107 1.00 79.25 88 LYS A N 1
ATOM 652 C CA . LYS A 1 88 ? 13.308 -11.856 -16.245 1.00 79.25 88 LYS A CA 1
ATOM 653 C C . LYS A 1 88 ? 12.430 -12.955 -16.851 1.00 79.25 88 LYS A C 1
ATOM 655 O O . LYS A 1 88 ? 12.805 -14.119 -16.775 1.00 79.25 88 LYS A O 1
ATOM 660 N N . LYS A 1 89 ? 11.298 -12.621 -17.479 1.00 79.31 89 LYS A N 1
ATOM 661 C CA . LYS A 1 89 ? 10.439 -13.607 -18.165 1.00 79.31 89 LYS A CA 1
ATOM 662 C C . LYS A 1 89 ? 11.161 -14.293 -19.325 1.00 79.31 89 LYS A C 1
ATOM 664 O O . LYS A 1 89 ? 11.008 -15.497 -19.495 1.00 79.31 89 LYS A O 1
ATOM 669 N N . ILE A 1 90 ? 11.955 -13.543 -20.088 1.00 78.06 90 ILE A N 1
ATOM 670 C CA . ILE A 1 90 ? 12.693 -14.066 -21.245 1.00 78.06 90 ILE A CA 1
ATOM 671 C C . ILE A 1 90 ? 13.857 -14.961 -20.804 1.00 78.06 90 ILE A C 1
ATOM 673 O O . ILE A 1 90 ? 14.041 -16.049 -21.344 1.00 78.06 90 ILE A O 1
ATOM 677 N N . PHE A 1 91 ? 14.646 -14.524 -19.818 1.00 77.62 91 PHE A N 1
ATOM 678 C CA . PHE A 1 91 ? 15.862 -15.234 -19.400 1.00 77.62 91 PHE A CA 1
ATOM 679 C C . PHE A 1 91 ? 15.650 -16.216 -18.235 1.00 77.62 91 PHE A C 1
ATOM 681 O O . PHE A 1 91 ? 16.556 -16.989 -17.915 1.00 77.62 91 PHE A O 1
ATOM 688 N N . GLY A 1 92 ? 14.477 -16.198 -17.593 1.00 79.69 92 GLY A N 1
ATOM 689 C CA . GLY A 1 92 ? 14.131 -16.960 -16.389 1.00 79.69 92 GLY A CA 1
ATOM 690 C C . GLY A 1 92 ? 14.814 -16.417 -15.129 1.00 79.69 92 GLY A C 1
ATOM 691 O O . GLY A 1 92 ? 14.154 -15.971 -14.189 1.00 79.69 92 GLY A O 1
ATOM 692 N N . THR A 1 93 ? 16.149 -16.423 -15.130 1.00 85.88 93 THR A N 1
ATOM 693 C CA . THR A 1 93 ? 17.002 -15.808 -14.105 1.00 85.88 93 THR A CA 1
ATOM 694 C C . THR A 1 93 ? 17.920 -14.754 -14.720 1.00 85.88 93 THR A C 1
ATOM 696 O O . THR A 1 93 ? 18.419 -14.908 -15.839 1.00 85.88 93 THR A O 1
ATOM 699 N N . LEU A 1 94 ? 18.141 -13.676 -13.967 1.00 87.12 94 LEU A N 1
ATOM 700 C CA . LEU A 1 94 ? 19.065 -12.598 -14.318 1.00 87.12 94 LEU A CA 1
ATOM 701 C C . LEU A 1 94 ? 20.408 -12.714 -13.586 1.00 87.12 94 LEU A C 1
ATOM 703 O O . LEU A 1 94 ? 21.310 -11.918 -13.838 1.00 87.12 94 LEU A O 1
ATOM 707 N N . GLU A 1 95 ? 20.570 -13.723 -12.729 1.00 89.62 95 GLU A N 1
ATOM 708 C CA . GLU A 1 95 ? 21.824 -13.979 -12.031 1.00 89.62 95 GLU A CA 1
ATOM 709 C C . GLU A 1 95 ? 22.953 -14.267 -13.030 1.00 89.62 95 GLU A C 1
ATOM 711 O O . GLU A 1 95 ? 22.834 -15.120 -13.913 1.00 89.62 95 GLU A O 1
ATOM 716 N N . GLY A 1 96 ? 24.037 -13.493 -12.936 1.00 84.38 96 GLY A N 1
ATOM 717 C CA . GLY A 1 96 ? 25.185 -13.598 -13.843 1.00 84.38 96 GLY A CA 1
ATOM 718 C C . GLY A 1 96 ? 24.940 -13.077 -15.266 1.00 84.38 96 GLY A C 1
ATOM 719 O O . GLY A 1 96 ? 25.856 -13.121 -16.089 1.00 84.38 96 GLY A O 1
ATOM 720 N N . ARG A 1 97 ? 23.745 -12.551 -15.573 1.00 92.94 97 ARG A N 1
ATOM 721 C CA . ARG A 1 97 ? 23.455 -11.925 -16.871 1.00 92.94 97 ARG A CA 1
ATOM 722 C C . ARG A 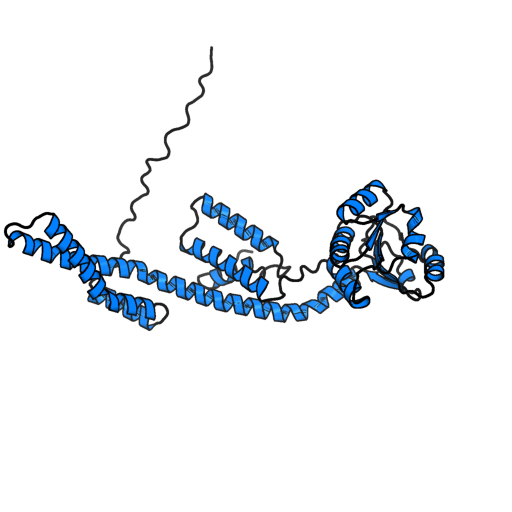1 97 ? 24.083 -10.548 -16.965 1.00 92.94 97 ARG A C 1
ATOM 724 O O . ARG A 1 97 ? 24.138 -9.803 -15.984 1.00 92.94 97 ARG A O 1
ATOM 731 N N . ARG A 1 98 ? 24.543 -10.202 -18.166 1.00 96.00 98 ARG A N 1
ATOM 732 C CA . ARG A 1 98 ? 25.146 -8.894 -18.440 1.00 96.00 98 ARG A CA 1
ATOM 733 C C . ARG A 1 98 ? 24.086 -7.939 -18.964 1.00 96.00 98 ARG A C 1
ATOM 735 O O . ARG A 1 98 ? 23.526 -8.169 -20.034 1.00 96.00 98 ARG A O 1
ATOM 742 N N . VAL A 1 99 ? 23.849 -6.860 -18.231 1.00 95.81 99 VAL A N 1
ATOM 743 C CA . VAL A 1 99 ? 22.942 -5.779 -18.626 1.00 95.81 99 VAL A CA 1
ATOM 744 C C . VAL A 1 99 ? 23.776 -4.552 -18.959 1.00 95.81 99 VAL A C 1
ATOM 746 O O . VAL A 1 99 ? 24.587 -4.114 -18.146 1.00 95.81 99 VAL A O 1
ATOM 749 N N . LEU A 1 100 ? 23.560 -3.989 -20.140 1.00 97.12 100 LEU A N 1
ATOM 750 C CA . LEU A 1 100 ? 24.172 -2.746 -20.579 1.00 97.12 100 LEU A CA 1
ATOM 751 C C . LEU A 1 100 ? 23.170 -1.595 -20.454 1.00 97.12 100 LEU A C 1
ATOM 753 O O . LEU A 1 100 ? 22.099 -1.649 -21.043 1.00 97.12 100 LEU A O 1
ATOM 757 N N . LEU A 1 101 ? 23.527 -0.539 -19.733 1.00 95.94 101 LEU A N 1
ATOM 758 C CA . LEU A 1 101 ? 22.812 0.732 -19.728 1.00 95.94 101 LEU A CA 1
ATOM 759 C C . LEU A 1 101 ? 23.554 1.702 -20.651 1.00 95.94 101 LEU A C 1
ATOM 761 O O . LEU A 1 101 ? 24.735 1.982 -20.443 1.00 95.94 101 LEU A O 1
ATOM 765 N N . VAL A 1 102 ? 22.876 2.192 -21.684 1.00 95.94 102 VAL A N 1
ATOM 766 C CA . VAL A 1 102 ? 23.390 3.183 -22.630 1.00 95.94 102 VAL A CA 1
ATOM 767 C C . VAL A 1 102 ? 22.765 4.527 -22.274 1.00 95.94 102 VAL A C 1
ATOM 769 O O . VAL A 1 102 ? 21.589 4.776 -22.527 1.00 95.94 102 VAL A O 1
ATOM 772 N N . GLY A 1 103 ? 23.561 5.390 -21.653 1.00 91.88 103 GLY A N 1
ATOM 773 C CA . GLY A 1 103 ? 23.121 6.643 -21.055 1.00 91.88 103 GLY A CA 1
ATOM 774 C C . GLY A 1 103 ? 23.002 6.572 -19.534 1.00 91.88 103 GLY A C 1
ATOM 775 O O . GLY A 1 103 ? 23.322 5.575 -18.894 1.00 91.88 103 GLY A O 1
ATOM 776 N N . ALA A 1 104 ? 22.564 7.687 -18.957 1.00 85.81 104 ALA A N 1
ATOM 777 C CA . ALA A 1 104 ? 22.315 7.838 -17.524 1.00 85.81 104 ALA A CA 1
ATOM 778 C C . ALA A 1 104 ? 21.049 8.680 -17.309 1.00 85.81 104 ALA A C 1
ATOM 780 O O . ALA A 1 104 ? 21.075 9.702 -16.627 1.00 85.81 104 ALA A O 1
ATOM 781 N N . GLY A 1 105 ? 19.975 8.315 -18.011 1.00 83.56 105 GLY A N 1
ATOM 782 C CA . GLY A 1 105 ? 18.652 8.894 -17.803 1.00 83.56 105 GLY A CA 1
ATOM 783 C C . GLY A 1 105 ? 17.972 8.273 -16.584 1.00 83.56 105 GLY A C 1
ATOM 784 O O . GLY A 1 105 ? 18.199 7.102 -16.278 1.00 83.56 105 GLY A O 1
ATOM 785 N N . GLU A 1 106 ? 17.100 9.035 -15.923 1.00 82.50 106 GLU A N 1
ATOM 786 C CA . GLU A 1 106 ? 16.394 8.608 -14.702 1.00 82.50 106 GLU A CA 1
ATOM 787 C C . GLU A 1 106 ? 15.618 7.295 -14.901 1.00 82.50 106 GLU A C 1
ATOM 789 O O . GLU A 1 106 ? 15.619 6.411 -14.042 1.00 82.50 106 GLU A O 1
ATOM 794 N N . MET A 1 107 ? 15.000 7.119 -16.075 1.00 80.06 107 MET A N 1
ATOM 795 C CA . MET A 1 107 ? 14.263 5.896 -16.401 1.00 80.06 107 MET A CA 1
ATOM 796 C C . MET A 1 107 ? 15.187 4.680 -16.568 1.00 80.06 107 MET A C 1
ATOM 798 O O . MET A 1 107 ? 14.840 3.585 -16.117 1.00 80.06 107 MET A O 1
ATOM 802 N N . GLY A 1 108 ? 16.366 4.852 -17.172 1.00 84.81 108 GLY A N 1
ATOM 803 C CA . GLY A 1 108 ? 17.362 3.783 -17.299 1.00 84.81 108 GLY A CA 1
ATOM 804 C C . GLY A 1 108 ? 17.983 3.413 -15.958 1.00 84.81 108 GLY A C 1
ATOM 805 O O . GLY A 1 108 ? 18.169 2.233 -15.668 1.00 84.81 108 GLY A O 1
ATOM 806 N N . GLU A 1 109 ? 18.215 4.401 -15.095 1.00 88.25 109 GLU A N 1
ATOM 807 C CA . GLU A 1 109 ? 18.656 4.185 -13.718 1.00 88.25 109 GLU A CA 1
ATOM 808 C C . GLU A 1 109 ? 17.631 3.369 -12.919 1.00 88.25 109 GLU A C 1
ATOM 810 O O . GLU A 1 109 ? 17.991 2.374 -12.285 1.00 88.25 109 GLU A O 1
ATOM 815 N N . ALA A 1 110 ? 16.346 3.733 -12.976 1.00 84.62 110 ALA A N 1
ATOM 816 C CA . ALA A 1 110 ? 15.288 3.000 -12.284 1.00 84.62 110 ALA A CA 1
ATOM 817 C C . ALA A 1 110 ? 15.178 1.536 -12.757 1.00 84.62 110 ALA A C 1
ATOM 819 O O . ALA A 1 110 ? 14.952 0.634 -11.943 1.00 84.62 110 ALA A O 1
ATOM 820 N N . ALA A 1 111 ? 15.378 1.288 -14.056 1.00 85.56 111 ALA A N 1
ATOM 821 C CA . ALA A 1 111 ? 15.402 -0.061 -14.620 1.00 85.56 111 ALA A CA 1
ATOM 822 C C . ALA A 1 111 ? 16.651 -0.828 -14.156 1.00 85.56 111 ALA A C 1
ATOM 824 O O . ALA A 1 111 ? 16.558 -1.971 -13.704 1.00 85.56 111 ALA A O 1
ATOM 825 N N . GLY A 1 112 ? 17.810 -0.164 -14.170 1.00 89.12 112 GLY A N 1
ATOM 826 C CA . GLY A 1 112 ? 19.070 -0.682 -13.644 1.00 89.12 112 GLY A CA 1
ATOM 827 C C . GLY A 1 112 ? 18.964 -1.111 -12.180 1.00 89.12 112 GLY A C 1
ATOM 828 O O . GLY A 1 112 ? 19.371 -2.220 -11.840 1.00 89.12 112 GLY A O 1
ATOM 829 N N . LYS A 1 113 ? 18.331 -0.300 -11.320 1.00 88.69 113 LYS A N 1
ATOM 830 C CA . LYS A 1 113 ? 18.072 -0.638 -9.905 1.00 88.69 113 LYS A CA 1
ATOM 831 C C . LYS A 1 113 ? 17.292 -1.946 -9.758 1.00 88.69 113 LYS A C 1
ATOM 833 O O . LYS A 1 113 ? 17.646 -2.775 -8.918 1.00 88.69 113 LYS A O 1
ATOM 838 N N . HIS A 1 114 ? 16.246 -2.147 -10.561 1.00 85.56 114 HIS A N 1
ATOM 839 C CA . HIS A 1 114 ? 15.471 -3.392 -10.545 1.00 85.56 114 HIS A CA 1
ATOM 840 C C . HIS A 1 114 ? 16.294 -4.591 -11.022 1.00 85.56 114 HIS A C 1
ATOM 842 O O . HIS A 1 114 ? 16.321 -5.624 -10.353 1.00 85.56 114 HIS A O 1
ATOM 848 N N . LEU A 1 115 ? 17.016 -4.442 -12.132 1.00 88.50 115 LEU A N 1
ATOM 849 C CA . LEU A 1 115 ? 17.839 -5.508 -12.702 1.00 88.50 115 LEU A CA 1
ATOM 850 C C . LEU A 1 115 ? 18.999 -5.907 -11.778 1.00 88.50 115 LEU A C 1
ATOM 852 O O . LEU A 1 115 ? 19.280 -7.097 -11.632 1.00 88.50 115 LEU A O 1
ATOM 856 N N . ARG A 1 116 ? 19.622 -4.945 -11.083 1.00 91.12 116 ARG A N 1
ATOM 857 C CA . ARG A 1 116 ? 20.659 -5.230 -10.079 1.00 91.12 116 ARG A CA 1
ATOM 858 C C . ARG A 1 116 ? 20.112 -6.064 -8.930 1.00 91.12 116 ARG A C 1
ATOM 860 O O . ARG A 1 116 ? 20.717 -7.069 -8.567 1.00 91.12 116 ARG A O 1
ATOM 867 N N . LYS A 1 117 ? 18.950 -5.684 -8.386 1.00 87.75 117 LYS A N 1
ATOM 868 C CA . LYS A 1 117 ? 18.270 -6.448 -7.325 1.00 87.75 117 LYS A CA 1
ATOM 869 C C . LYS A 1 117 ? 17.923 -7.873 -7.762 1.00 87.75 117 LYS A C 1
ATOM 871 O O . LYS A 1 117 ? 17.866 -8.760 -6.919 1.00 87.75 117 LYS A O 1
ATOM 876 N N . ALA A 1 118 ? 17.719 -8.095 -9.060 1.00 85.31 118 ALA A N 1
ATOM 877 C CA . ALA A 1 118 ? 17.474 -9.411 -9.641 1.00 85.31 118 ALA A CA 1
ATOM 878 C C . ALA A 1 118 ? 18.753 -10.235 -9.921 1.00 85.31 118 ALA A C 1
ATOM 880 O O . ALA A 1 118 ? 18.647 -11.338 -10.454 1.00 85.31 118 ALA A O 1
ATOM 881 N N . GLY A 1 119 ? 19.943 -9.730 -9.567 1.00 89.06 119 GLY A N 1
ATOM 882 C CA . GLY A 1 119 ? 21.218 -10.451 -9.679 1.00 89.06 119 GLY A CA 1
ATOM 883 C C . GLY A 1 119 ? 22.026 -10.165 -10.950 1.00 89.06 119 GLY A C 1
ATOM 884 O O . GLY A 1 119 ? 23.044 -10.820 -11.183 1.00 89.06 119 GLY A O 1
ATOM 885 N N . ALA A 1 120 ? 21.609 -9.194 -11.770 1.00 93.88 120 ALA A N 1
ATOM 886 C CA . ALA A 1 120 ? 22.332 -8.844 -12.988 1.00 93.88 120 ALA A CA 1
ATOM 887 C C . ALA A 1 120 ? 23.645 -8.092 -12.711 1.00 93.88 120 ALA A C 1
ATOM 889 O O . ALA A 1 120 ? 23.774 -7.304 -11.766 1.00 93.88 120 ALA A O 1
ATOM 890 N N . SER A 1 121 ? 24.613 -8.291 -13.604 1.00 96.31 121 SER A N 1
ATOM 891 C CA . SER A 1 121 ? 25.849 -7.512 -13.667 1.00 96.31 121 SER A CA 1
ATOM 892 C C . SER A 1 121 ? 25.654 -6.330 -14.614 1.00 96.31 121 SER A C 1
ATOM 894 O O . SER A 1 121 ? 25.408 -6.526 -15.806 1.00 96.31 121 SER A O 1
ATOM 896 N N . LEU A 1 122 ? 25.745 -5.111 -14.080 1.00 96.56 122 LEU A N 1
ATOM 897 C CA . LEU A 1 122 ? 25.461 -3.886 -14.821 1.00 96.56 122 LEU A CA 1
ATOM 898 C C . LEU A 1 122 ? 26.732 -3.276 -15.415 1.00 96.56 122 LEU A C 1
ATOM 900 O O . LEU A 1 122 ? 27.735 -3.101 -14.724 1.00 96.56 122 LEU A O 1
ATOM 904 N N . PHE A 1 123 ? 26.654 -2.885 -16.680 1.00 97.25 123 PHE A N 1
ATOM 905 C CA . PHE A 1 123 ? 27.673 -2.130 -17.400 1.00 97.25 123 PHE A CA 1
ATOM 906 C C . PHE A 1 123 ? 27.032 -0.835 -17.877 1.00 97.25 123 PHE A C 1
ATOM 908 O O . PHE A 1 123 ? 25.957 -0.876 -18.461 1.00 97.25 123 PHE A O 1
ATOM 915 N N . ILE A 1 124 ? 27.651 0.311 -17.614 1.00 97.25 124 ILE A N 1
ATOM 916 C CA . ILE A 1 124 ? 27.094 1.620 -17.964 1.00 97.25 124 ILE A CA 1
ATOM 917 C C . ILE A 1 124 ? 28.023 2.309 -18.945 1.00 97.25 124 ILE A C 1
ATOM 919 O O . ILE A 1 124 ? 29.192 2.545 -18.646 1.00 97.25 124 ILE A O 1
ATOM 923 N N . VAL A 1 125 ? 27.478 2.655 -20.104 1.00 96.06 125 VAL A N 1
ATOM 924 C CA . VAL A 1 125 ? 28.153 3.418 -21.147 1.00 96.06 125 VAL A CA 1
ATOM 925 C C . VAL A 1 125 ? 27.491 4.781 -21.248 1.00 96.06 125 VAL A C 1
ATOM 927 O O . VAL A 1 125 ? 26.280 4.874 -21.414 1.00 96.06 125 VAL A O 1
ATOM 930 N N . ASN A 1 126 ? 28.274 5.854 -21.182 1.00 93.75 126 ASN A N 1
ATOM 931 C CA . ASN A 1 126 ? 27.753 7.207 -21.355 1.00 93.75 126 ASN A CA 1
ATOM 932 C C . ASN A 1 126 ? 28.769 8.100 -22.074 1.00 93.75 126 ASN A C 1
ATOM 934 O O . ASN A 1 126 ? 29.972 7.860 -22.020 1.00 93.75 126 ASN A O 1
ATOM 938 N N . ARG A 1 127 ? 28.279 9.165 -22.717 1.00 90.44 127 ARG A N 1
ATOM 939 C CA . ARG A 1 127 ? 29.123 10.189 -23.347 1.00 90.44 127 ARG A CA 1
ATOM 940 C C . ARG A 1 127 ? 29.932 10.989 -22.322 1.00 90.44 127 ARG A C 1
ATOM 942 O O . ARG A 1 127 ? 31.033 11.415 -22.637 1.00 90.44 127 ARG A O 1
ATOM 949 N N . SER A 1 128 ? 29.373 11.216 -21.129 1.00 90.69 128 SER A N 1
ATOM 950 C CA . SER A 1 128 ? 30.088 11.809 -19.990 1.00 90.69 128 SER A CA 1
ATOM 951 C C . SER A 1 128 ? 30.597 10.684 -19.084 1.00 90.69 128 SER A C 1
ATOM 953 O O . SER A 1 128 ? 29.767 9.994 -18.476 1.00 90.69 128 SER A O 1
ATOM 955 N N . PRO A 1 129 ? 31.926 10.489 -18.985 1.00 89.50 129 PRO A N 1
ATOM 956 C CA . PRO A 1 129 ? 32.521 9.489 -18.102 1.00 89.50 129 PRO A CA 1
ATOM 957 C C . PRO A 1 129 ? 32.104 9.682 -16.642 1.00 89.50 129 PRO A C 1
ATOM 959 O O . PRO A 1 129 ? 31.762 8.718 -15.964 1.00 89.50 129 PRO A O 1
ATOM 962 N N . GLU A 1 130 ? 32.007 10.932 -16.187 1.00 92.31 130 GLU A N 1
ATOM 963 C CA . GLU A 1 130 ? 31.662 11.276 -14.805 1.00 92.31 130 GLU A CA 1
ATOM 964 C C . GLU A 1 130 ? 30.253 10.789 -14.442 1.00 92.31 130 GLU A C 1
ATOM 966 O O . GLU A 1 130 ? 30.026 10.253 -13.355 1.00 92.31 130 GLU A O 1
ATOM 971 N N . LYS A 1 131 ? 29.297 10.928 -15.373 1.00 91.88 131 LYS A N 1
ATOM 972 C CA . LYS A 1 131 ? 27.930 10.421 -15.195 1.00 91.88 131 LYS A CA 1
ATOM 973 C C . LYS A 1 131 ? 27.880 8.893 -15.199 1.00 91.88 131 LYS A C 1
ATOM 975 O O . LYS A 1 131 ? 27.127 8.320 -14.417 1.00 91.88 131 LYS A O 1
ATOM 980 N N . ALA A 1 132 ? 28.663 8.233 -16.058 1.00 92.50 132 ALA A N 1
ATOM 981 C CA . ALA A 1 132 ? 28.752 6.771 -16.058 1.00 92.50 132 ALA A CA 1
ATOM 982 C C . ALA A 1 132 ? 29.327 6.245 -14.734 1.00 92.50 132 ALA A C 1
ATOM 984 O O . ALA A 1 1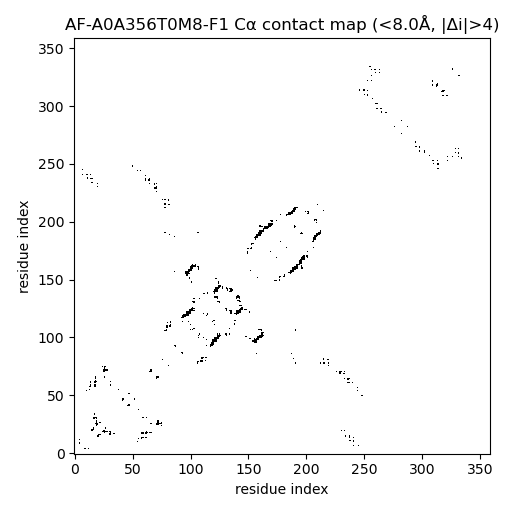32 ? 28.789 5.299 -14.167 1.00 92.50 132 ALA A O 1
ATOM 985 N N . GLU A 1 133 ? 30.383 6.874 -14.215 1.00 94.25 133 GLU A N 1
ATOM 986 C CA . GLU A 1 133 ? 31.019 6.509 -12.944 1.00 94.25 133 GLU A CA 1
ATOM 987 C C . GLU A 1 133 ? 30.123 6.767 -11.731 1.00 94.25 133 GLU A C 1
ATOM 989 O O . GLU A 1 133 ? 30.100 5.967 -10.794 1.00 94.25 133 GLU A O 1
ATOM 994 N N . ALA A 1 134 ? 29.375 7.874 -11.722 1.00 93.75 134 ALA A N 1
ATOM 995 C CA . ALA A 1 134 ? 28.395 8.152 -10.676 1.00 93.75 134 ALA A CA 1
ATOM 996 C C . ALA A 1 134 ? 27.305 7.070 -10.634 1.00 93.75 134 ALA A C 1
ATOM 998 O O . ALA A 1 134 ? 27.094 6.461 -9.585 1.00 93.75 134 ALA A O 1
ATOM 999 N N . LEU A 1 135 ? 26.696 6.767 -11.785 1.00 93.25 135 LEU A N 1
ATOM 1000 C CA . LEU A 1 135 ? 25.644 5.758 -11.884 1.00 93.25 135 LEU A CA 1
ATOM 1001 C C . LEU A 1 135 ? 26.166 4.343 -11.581 1.00 93.25 135 LEU A C 1
ATOM 1003 O O . LEU A 1 135 ? 25.503 3.564 -10.903 1.00 93.25 135 LEU A O 1
ATOM 1007 N N . ALA A 1 136 ? 27.383 4.012 -12.020 1.00 95.12 136 ALA A N 1
ATOM 1008 C CA . ALA A 1 136 ? 28.024 2.736 -11.706 1.00 95.12 136 ALA A CA 1
ATOM 1009 C C . ALA A 1 136 ? 28.270 2.553 -10.209 1.00 95.12 136 ALA A C 1
ATOM 1011 O O . ALA A 1 136 ? 28.044 1.461 -9.696 1.00 95.12 136 ALA A O 1
ATOM 1012 N N . ARG A 1 137 ? 28.679 3.608 -9.494 1.00 95.25 137 ARG A N 1
ATOM 1013 C CA . ARG A 1 137 ? 28.825 3.551 -8.033 1.00 95.25 137 ARG A CA 1
ATOM 1014 C C . ARG A 1 137 ? 27.490 3.342 -7.329 1.00 95.25 137 ARG A C 1
ATOM 1016 O O . ARG A 1 137 ? 27.434 2.579 -6.373 1.00 95.25 137 ARG A O 1
ATOM 1023 N N . GLU A 1 138 ? 26.433 3.999 -7.793 1.00 93.75 138 GLU A N 1
ATOM 1024 C CA . GLU A 1 138 ? 25.105 3.864 -7.192 1.00 93.75 138 GLU A CA 1
ATOM 1025 C C . GLU A 1 138 ? 24.499 2.472 -7.405 1.00 93.75 138 GLU A C 1
ATOM 1027 O O . GLU A 1 138 ? 23.875 1.917 -6.501 1.00 93.75 138 GLU A O 1
ATOM 1032 N N . LEU A 1 139 ? 24.690 1.899 -8.594 1.00 93.62 139 LEU A N 1
ATOM 1033 C CA . LEU A 1 139 ? 24.082 0.623 -8.971 1.00 93.62 139 LEU A CA 1
ATOM 1034 C C . LEU A 1 139 ? 24.997 -0.589 -8.773 1.00 93.62 139 LEU A C 1
ATOM 1036 O O . LEU A 1 139 ? 24.619 -1.695 -9.162 1.00 93.62 139 LEU A O 1
ATOM 1040 N N . ASP A 1 140 ? 26.182 -0.391 -8.190 1.00 94.75 140 ASP A N 1
ATOM 1041 C CA . ASP A 1 140 ? 27.211 -1.424 -8.029 1.00 94.75 140 ASP A CA 1
ATOM 1042 C C . ASP A 1 140 ? 27.528 -2.132 -9.366 1.00 94.75 140 ASP A C 1
ATOM 1044 O O . ASP A 1 140 ? 27.455 -3.355 -9.514 1.00 94.75 140 ASP A O 1
ATOM 1048 N N . GLY A 1 141 ? 27.787 -1.307 -10.383 1.00 95.19 141 GLY A N 1
ATOM 1049 C CA . GLY A 1 141 ? 28.067 -1.701 -11.760 1.00 95.19 141 GLY A CA 1
ATOM 1050 C C . GLY A 1 141 ? 29.436 -1.235 -12.256 1.00 95.19 141 GLY A C 1
ATOM 1051 O O . GLY A 1 141 ? 30.289 -0.764 -11.504 1.00 95.19 141 GLY A O 1
ATOM 1052 N N . HIS A 1 142 ? 29.650 -1.346 -13.565 1.00 96.38 142 HIS A N 1
ATOM 1053 C CA . HIS A 1 142 ? 30.922 -1.025 -14.206 1.00 96.38 142 HIS A CA 1
ATOM 1054 C C . HIS A 1 142 ? 30.768 0.076 -15.254 1.00 96.38 142 HIS A C 1
ATOM 1056 O O . HIS A 1 142 ? 30.135 -0.129 -16.289 1.00 96.38 142 HIS A O 1
ATOM 1062 N N . ALA A 1 143 ? 31.398 1.227 -15.022 1.00 96.56 143 ALA A N 1
ATOM 1063 C CA . ALA A 1 143 ? 31.449 2.306 -16.002 1.00 96.56 143 ALA A CA 1
ATOM 1064 C C . ALA A 1 143 ? 32.378 1.961 -17.181 1.00 96.56 143 ALA A C 1
ATOM 1066 O O . ALA A 1 143 ? 33.413 1.298 -17.023 1.00 96.56 143 ALA A O 1
ATOM 1067 N N . ARG A 1 144 ? 31.992 2.412 -18.374 1.00 94.50 144 ARG A N 1
ATOM 1068 C CA . ARG A 1 144 ? 32.710 2.256 -19.642 1.00 94.50 144 ARG A CA 1
ATOM 1069 C C . ARG A 1 144 ? 32.575 3.531 -20.475 1.00 94.50 144 ARG A C 1
ATOM 1071 O O . ARG A 1 144 ? 31.548 4.206 -20.425 1.00 94.50 144 ARG A O 1
ATOM 1078 N N . GLY A 1 145 ? 33.607 3.837 -21.260 1.00 90.56 145 GLY A N 1
ATOM 1079 C CA . GLY A 1 145 ? 33.554 4.916 -22.250 1.00 90.56 145 GLY A CA 1
ATOM 1080 C C . GLY A 1 145 ? 32.596 4.593 -23.399 1.00 90.56 145 GLY A C 1
ATOM 1081 O O . GLY A 1 145 ? 32.305 3.423 -23.668 1.00 90.56 145 GLY A O 1
ATOM 1082 N N . LEU A 1 146 ? 32.120 5.627 -24.097 1.00 88.69 146 LEU A N 1
ATOM 1083 C CA . LEU A 1 146 ? 31.223 5.482 -25.251 1.00 88.69 146 LEU A CA 1
ATOM 1084 C C . LEU A 1 146 ? 31.863 4.683 -26.394 1.00 88.69 146 LEU A C 1
ATOM 1086 O O . LEU A 1 146 ? 31.179 3.975 -27.127 1.00 88.69 146 LEU A O 1
ATOM 1090 N N . GLU A 1 147 ? 33.186 4.722 -26.494 1.00 91.50 147 GLU A N 1
ATOM 1091 C CA . GLU A 1 147 ? 33.989 3.981 -27.465 1.00 91.50 147 GLU A CA 1
ATOM 1092 C C . GLU A 1 147 ? 33.843 2.462 -27.287 1.00 91.50 147 GLU A C 1
ATOM 1094 O O . GLU A 1 147 ? 33.987 1.700 -28.243 1.00 91.50 147 GLU A O 1
ATOM 1099 N N . ALA A 1 148 ? 33.513 2.007 -26.073 1.00 93.38 148 ALA A N 1
ATOM 1100 C CA . ALA A 1 148 ? 33.302 0.598 -25.765 1.00 93.38 148 ALA A CA 1
ATOM 1101 C C . ALA A 1 148 ? 31.890 0.100 -26.119 1.00 93.38 148 ALA A C 1
ATOM 1103 O O . ALA A 1 148 ? 31.639 -1.100 -25.992 1.00 93.38 148 ALA A O 1
ATOM 1104 N N . LEU A 1 149 ? 30.978 0.970 -26.582 1.00 95.12 149 LEU A N 1
ATOM 1105 C CA . LEU A 1 149 ? 29.570 0.636 -26.829 1.00 95.12 149 LEU A CA 1
ATOM 1106 C C . LEU A 1 149 ? 29.406 -0.620 -27.694 1.00 95.12 149 LEU A C 1
ATOM 1108 O O . LEU A 1 149 ? 28.695 -1.544 -27.309 1.00 95.12 149 LEU A O 1
ATOM 1112 N N . SER A 1 150 ? 30.105 -0.691 -28.831 1.00 95.62 150 SER A N 1
ATOM 1113 C CA . SER A 1 150 ? 30.037 -1.854 -29.727 1.00 95.62 150 SER A CA 1
ATOM 1114 C C . SER A 1 150 ? 30.526 -3.138 -29.049 1.00 95.62 150 SER A C 1
ATOM 1116 O O . SER A 1 150 ? 29.963 -4.210 -29.267 1.00 95.62 150 SER A O 1
ATOM 1118 N N . THR A 1 151 ? 31.575 -3.054 -28.233 1.00 95.50 151 THR A N 1
ATOM 1119 C CA . THR A 1 151 ? 32.156 -4.217 -27.551 1.00 95.50 151 THR A CA 1
ATOM 1120 C C . THR A 1 151 ? 31.247 -4.712 -26.432 1.00 95.50 151 THR A C 1
ATOM 1122 O O . THR A 1 151 ? 31.051 -5.918 -26.289 1.00 95.50 151 THR A O 1
ATOM 1125 N N . GLU A 1 152 ? 30.650 -3.800 -25.664 1.00 96.62 152 GLU A N 1
ATOM 1126 C CA . GLU A 1 152 ? 29.715 -4.155 -24.594 1.00 96.62 152 GLU A CA 1
ATOM 1127 C C . GLU A 1 152 ? 28.389 -4.684 -25.165 1.00 96.62 152 GLU A C 1
ATOM 1129 O O . GLU A 1 152 ? 27.889 -5.704 -24.688 1.00 96.62 152 GLU A O 1
ATOM 1134 N N . LEU A 1 153 ? 27.873 -4.103 -26.258 1.00 96.62 153 LEU A N 1
ATOM 1135 C CA . LEU A 1 153 ? 26.706 -4.632 -26.978 1.00 96.62 153 LEU A CA 1
ATOM 1136 C C . LEU A 1 153 ? 26.941 -6.047 -27.519 1.00 96.62 153 LEU A C 1
ATOM 1138 O O . LEU A 1 153 ? 25.994 -6.819 -27.633 1.00 96.62 153 LEU A O 1
ATOM 1142 N N . ALA A 1 154 ? 28.181 -6.434 -27.829 1.00 96.25 154 ALA A N 1
ATOM 1143 C CA . ALA A 1 154 ? 28.502 -7.800 -28.250 1.00 96.25 154 ALA A CA 1
ATOM 1144 C C . ALA A 1 154 ? 28.495 -8.815 -27.090 1.00 96.25 154 ALA A C 1
ATOM 1146 O O . ALA A 1 154 ? 28.388 -10.019 -27.323 1.00 96.25 154 ALA A O 1
ATOM 1147 N N . GLN A 1 155 ? 28.596 -8.352 -25.842 1.00 95.50 155 GLN A N 1
ATOM 1148 C CA . GLN A 1 155 ? 28.666 -9.209 -24.654 1.00 95.50 155 GLN A CA 1
ATOM 1149 C C . GLN A 1 155 ? 27.361 -9.234 -23.854 1.00 95.50 155 GLN A C 1
ATOM 1151 O O . GLN A 1 155 ? 27.080 -10.243 -23.204 1.00 95.50 155 GLN A O 1
ATOM 1156 N N . ALA A 1 156 ? 26.582 -8.152 -23.910 1.00 95.81 156 ALA A N 1
ATOM 1157 C CA . ALA A 1 156 ? 25.349 -7.969 -23.155 1.00 95.81 156 ALA A CA 1
ATOM 1158 C C . ALA A 1 156 ? 24.272 -8.998 -23.525 1.00 95.81 156 ALA A C 1
ATOM 1160 O O . ALA A 1 156 ? 24.121 -9.361 -24.689 1.00 95.81 156 ALA A O 1
ATOM 1161 N N . ASP A 1 157 ? 23.499 -9.453 -22.549 1.00 93.44 157 ASP A N 1
ATOM 1162 C CA . ASP A 1 157 ? 22.275 -10.222 -22.791 1.00 93.44 157 ASP A CA 1
ATOM 1163 C C . ASP A 1 157 ? 21.074 -9.271 -22.942 1.00 93.44 157 ASP A C 1
ATOM 1165 O O . ASP A 1 157 ? 20.211 -9.485 -23.795 1.00 93.44 157 ASP A O 1
ATOM 1169 N N . VAL A 1 158 ? 21.080 -8.179 -22.166 1.00 94.38 158 VAL A N 1
ATOM 1170 C CA . VAL A 1 158 ? 20.084 -7.100 -22.194 1.00 94.38 158 VAL A CA 1
ATOM 1171 C C . VAL A 1 158 ? 20.789 -5.760 -22.379 1.00 94.38 158 VAL A C 1
ATOM 1173 O O . VAL A 1 158 ? 21.811 -5.516 -21.738 1.00 94.38 158 VAL A O 1
ATOM 1176 N N . ALA A 1 159 ? 20.240 -4.874 -23.200 1.00 95.56 159 ALA A N 1
ATOM 1177 C CA . ALA A 1 159 ? 20.677 -3.491 -23.317 1.00 95.56 159 ALA A CA 1
ATOM 1178 C C . ALA A 1 159 ? 19.483 -2.541 -23.154 1.00 95.56 159 ALA A C 1
ATOM 1180 O O . ALA A 1 159 ? 18.425 -2.780 -23.724 1.00 95.56 159 ALA A O 1
ATOM 1181 N N . ILE A 1 160 ? 19.653 -1.474 -22.376 1.00 94.62 160 ILE A N 1
ATOM 1182 C CA . ILE A 1 160 ? 18.653 -0.426 -22.161 1.00 94.62 160 ILE A CA 1
ATOM 1183 C C . ILE A 1 160 ? 19.252 0.891 -22.633 1.00 94.62 160 ILE A C 1
ATOM 1185 O O . ILE A 1 160 ? 20.272 1.321 -22.097 1.00 94.62 160 ILE A O 1
ATOM 1189 N N . ALA A 1 161 ? 18.626 1.521 -23.619 1.00 94.50 161 ALA A N 1
ATOM 1190 C CA . ALA A 1 161 ? 19.009 2.825 -24.131 1.00 94.50 161 ALA A CA 1
ATOM 1191 C C . ALA A 1 161 ? 18.110 3.915 -23.536 1.00 94.50 161 ALA A C 1
ATOM 1193 O O . ALA A 1 161 ? 16.885 3.825 -23.586 1.00 94.50 161 ALA A O 1
ATOM 1194 N N . SER A 1 162 ? 18.733 4.903 -22.897 1.00 91.88 162 SER A N 1
ATOM 1195 C CA . SER A 1 162 ? 18.060 6.006 -22.211 1.00 91.88 162 SER A CA 1
ATOM 1196 C C . SER A 1 162 ? 18.963 7.246 -22.186 1.00 91.88 162 SER A C 1
ATOM 1198 O O . SER A 1 162 ? 19.376 7.735 -21.123 1.00 91.88 162 SER A O 1
ATOM 1200 N N . THR A 1 163 ? 19.380 7.706 -23.356 1.00 89.88 163 THR A N 1
ATOM 1201 C CA . THR A 1 163 ? 20.187 8.909 -23.528 1.00 89.88 163 THR A CA 1
ATOM 1202 C C . THR A 1 163 ? 19.312 10.129 -23.819 1.00 89.88 163 THR A C 1
ATOM 1204 O O . THR A 1 163 ? 18.107 10.041 -24.022 1.00 89.88 163 THR A O 1
ATOM 1207 N N . SER A 1 164 ? 19.935 11.307 -23.805 1.00 87.31 164 SER A N 1
ATOM 1208 C CA . SER A 1 164 ? 19.314 12.567 -24.222 1.00 87.31 164 SER A CA 1
ATOM 1209 C C . SER A 1 164 ? 19.680 12.933 -25.669 1.00 87.31 164 SER A C 1
ATOM 1211 O O . SER A 1 164 ? 19.774 14.118 -26.001 1.00 87.31 164 SER A O 1
ATOM 1213 N N . SER A 1 165 ? 20.046 11.949 -26.496 1.00 88.50 165 SER A N 1
ATOM 1214 C CA . SER A 1 165 ? 20.467 12.178 -27.877 1.00 88.50 165 SER A CA 1
ATOM 1215 C C . SER A 1 165 ? 19.277 12.596 -28.741 1.00 88.50 165 SER A C 1
ATOM 1217 O O . SER A 1 165 ? 18.162 12.122 -28.575 1.00 88.50 165 SER A O 1
ATOM 1219 N N . THR A 1 166 ? 19.514 13.481 -29.708 1.00 87.69 166 THR A N 1
ATOM 1220 C CA . THR A 1 166 ? 18.519 13.832 -30.738 1.00 87.69 166 THR A CA 1
ATOM 1221 C C . THR A 1 166 ? 18.668 12.990 -32.007 1.00 87.69 166 THR A C 1
ATOM 1223 O O . THR A 1 166 ? 17.974 13.221 -32.996 1.00 87.69 166 THR A O 1
ATOM 1226 N N . ARG A 1 167 ? 19.611 12.042 -32.006 1.00 91.81 167 ARG A N 1
ATOM 1227 C CA . ARG A 1 167 ? 19.910 11.112 -33.102 1.00 91.81 167 ARG A CA 1
ATOM 1228 C C . ARG A 1 167 ? 20.035 9.696 -32.558 1.00 91.81 167 ARG A C 1
ATOM 1230 O O . ARG A 1 167 ? 20.443 9.525 -31.411 1.00 91.81 167 ARG A O 1
ATOM 1237 N N . PHE A 1 168 ? 19.827 8.707 -33.420 1.00 95.31 168 PHE A N 1
ATOM 1238 C CA . PHE A 1 168 ? 20.080 7.313 -33.076 1.00 95.31 168 PHE A CA 1
ATOM 1239 C C . PHE A 1 168 ? 21.540 7.102 -32.657 1.00 95.31 168 PHE A C 1
ATOM 1241 O O . PHE A 1 168 ? 22.475 7.432 -33.392 1.00 95.31 168 PHE A O 1
ATOM 1248 N N . VAL A 1 169 ? 21.715 6.561 -31.457 1.00 94.25 169 VAL A N 1
ATOM 1249 C CA . VAL A 1 169 ? 22.991 6.134 -30.880 1.00 94.25 169 VAL A CA 1
ATOM 1250 C C . VAL A 1 169 ? 23.309 4.707 -31.321 1.00 94.25 169 VAL A C 1
ATOM 1252 O O . VAL A 1 169 ? 24.464 4.385 -31.596 1.00 94.25 169 VAL A O 1
ATOM 1255 N N . ILE A 1 170 ? 22.283 3.858 -31.426 1.00 96.69 170 ILE A N 1
ATOM 1256 C CA . ILE A 1 170 ? 22.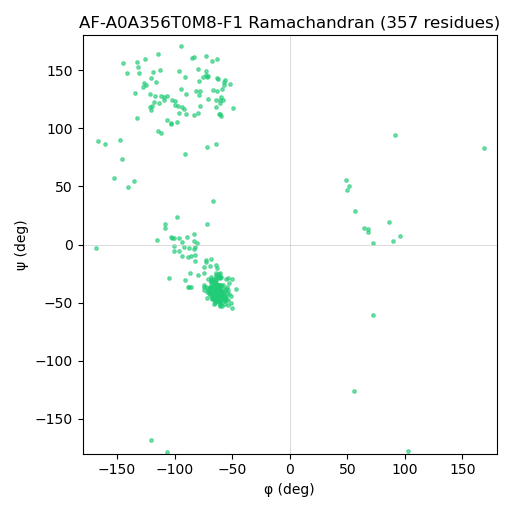401 2.475 -31.889 1.00 96.69 170 ILE A CA 1
ATOM 1257 C C . ILE A 1 170 ? 21.809 2.396 -33.296 1.00 96.69 170 ILE A C 1
ATOM 1259 O O . ILE A 1 170 ? 20.595 2.468 -33.478 1.00 96.69 170 ILE A O 1
ATOM 1263 N N . THR A 1 171 ? 22.680 2.258 -34.296 1.00 97.19 171 THR A N 1
ATOM 1264 C CA . THR A 1 171 ? 22.296 2.203 -35.715 1.00 97.19 171 THR A CA 1
ATOM 1265 C C . THR A 1 171 ? 22.592 0.834 -36.334 1.00 97.19 171 THR A C 1
ATOM 1267 O O . THR A 1 171 ? 23.394 0.065 -35.787 1.00 97.19 171 THR A O 1
ATOM 1270 N N . PRO A 1 172 ? 22.019 0.512 -37.510 1.00 96.44 172 PRO A N 1
ATOM 1271 C CA . PRO A 1 172 ? 22.334 -0.724 -38.223 1.00 96.44 172 PRO A CA 1
ATOM 1272 C C . PRO A 1 172 ? 23.829 -0.862 -38.548 1.00 96.44 172 PRO A C 1
ATOM 1274 O O . PRO A 1 172 ? 24.379 -1.960 -38.519 1.00 96.44 172 PRO A O 1
ATOM 1277 N N . GLU A 1 173 ? 24.516 0.242 -38.841 1.00 96.12 173 GLU A N 1
ATOM 1278 C CA . GLU A 1 173 ? 25.952 0.256 -39.143 1.00 96.12 173 GLU A CA 1
ATOM 1279 C C . GLU A 1 173 ? 26.784 -0.144 -37.922 1.00 96.12 173 GLU A C 1
ATOM 1281 O O . GLU A 1 173 ? 27.715 -0.938 -38.062 1.00 96.12 173 GLU A O 1
ATOM 1286 N N . LEU A 1 174 ? 26.408 0.346 -36.734 1.00 95.62 174 LEU A N 1
ATOM 1287 C CA . LEU A 1 174 ? 27.010 -0.060 -35.463 1.00 95.62 174 LEU A CA 1
ATOM 1288 C C . LEU A 1 174 ? 26.720 -1.539 -35.163 1.00 95.62 174 LEU A C 1
ATOM 1290 O O . LEU A 1 174 ? 27.602 -2.267 -34.714 1.00 95.62 174 LEU A O 1
ATOM 1294 N N . MET A 1 175 ? 25.494 -1.999 -35.428 1.00 96.25 175 MET A N 1
ATOM 1295 C CA . MET A 1 175 ? 25.034 -3.333 -35.032 1.00 96.25 175 MET A CA 1
ATOM 1296 C C . MET A 1 175 ? 25.508 -4.472 -35.943 1.00 96.25 175 MET A C 1
ATOM 1298 O O . MET A 1 175 ? 25.681 -5.592 -35.465 1.00 96.25 175 MET A O 1
ATOM 1302 N N . LYS A 1 176 ? 25.800 -4.220 -37.225 1.00 93.75 176 LYS A N 1
ATOM 1303 C CA . LYS A 1 176 ? 26.343 -5.236 -38.154 1.00 93.75 176 LYS A CA 1
ATOM 1304 C C . LYS A 1 176 ? 27.558 -6.004 -37.593 1.00 93.75 176 LYS A C 1
ATOM 1306 O O . LYS A 1 176 ? 27.508 -7.238 -37.554 1.00 93.75 176 LYS A O 1
ATOM 1311 N N . PRO A 1 177 ? 28.650 -5.345 -37.151 1.00 94.12 177 PRO A N 1
ATOM 1312 C CA . PRO A 1 177 ? 29.787 -6.052 -36.559 1.00 94.12 177 PRO A CA 1
ATOM 1313 C C . PRO A 1 177 ? 29.451 -6.687 -35.202 1.00 94.12 177 PRO A C 1
ATOM 1315 O O . PRO A 1 177 ? 29.965 -7.767 -34.902 1.00 94.12 177 PRO A O 1
ATOM 1318 N N . VAL A 1 178 ? 28.561 -6.074 -34.412 1.00 95.75 178 VAL A N 1
ATOM 1319 C CA . VAL A 1 178 ? 28.101 -6.604 -33.117 1.00 95.75 178 VAL A CA 1
ATOM 1320 C C . VAL A 1 178 ? 27.423 -7.958 -33.298 1.00 95.75 178 VAL A C 1
ATOM 1322 O O . VAL A 1 178 ? 27.828 -8.934 -32.674 1.00 95.75 178 VAL A O 1
ATOM 1325 N N . ILE A 1 179 ? 26.440 -8.055 -34.193 1.00 91.81 179 ILE A N 1
ATOM 1326 C CA . ILE A 1 179 ? 25.691 -9.294 -34.445 1.00 91.81 179 ILE A CA 1
ATOM 1327 C C . ILE A 1 179 ? 26.631 -10.409 -34.911 1.00 91.81 179 ILE A C 1
ATOM 1329 O O . ILE A 1 179 ? 26.556 -11.537 -34.418 1.00 91.81 179 ILE A O 1
ATOM 1333 N N . LYS A 1 180 ? 27.591 -10.084 -35.788 1.00 92.12 180 LYS A N 1
ATOM 1334 C CA . LYS A 1 180 ? 28.613 -11.041 -36.231 1.00 92.12 180 LYS A CA 1
ATOM 1335 C C . LYS A 1 180 ? 29.462 -11.559 -35.063 1.00 92.12 180 LYS A C 1
ATOM 1337 O O . LYS A 1 180 ? 29.730 -12.757 -34.986 1.00 92.12 180 LYS A O 1
ATOM 1342 N N . ALA A 1 181 ? 29.864 -10.684 -34.141 1.00 94.00 181 ALA A N 1
ATOM 1343 C CA . ALA A 1 181 ? 30.639 -11.062 -32.960 1.00 94.00 181 ALA A CA 1
ATOM 1344 C C . ALA A 1 181 ? 29.833 -11.916 -31.963 1.00 94.00 181 ALA A C 1
ATOM 1346 O O . ALA A 1 181 ? 30.400 -12.781 -31.296 1.00 94.00 181 ALA A O 1
ATOM 1347 N N . ARG A 1 182 ? 28.510 -11.720 -31.896 1.00 92.62 182 ARG A N 1
ATOM 1348 C CA . ARG A 1 182 ? 27.605 -12.426 -30.975 1.00 92.62 182 ARG A CA 1
ATOM 1349 C C . ARG A 1 182 ? 27.341 -13.889 -31.330 1.00 92.62 182 ARG A C 1
ATOM 1351 O O . ARG A 1 182 ? 26.844 -14.614 -30.471 1.00 92.62 182 ARG A O 1
ATOM 1358 N N . ARG A 1 183 ? 27.663 -14.335 -32.553 1.00 89.19 183 ARG A N 1
ATOM 1359 C CA . ARG A 1 183 ? 27.477 -15.728 -33.021 1.00 89.19 183 ARG A CA 1
ATOM 1360 C C . ARG A 1 183 ? 26.063 -16.269 -32.734 1.00 89.19 183 ARG A C 1
ATOM 1362 O O . ARG A 1 183 ? 25.918 -17.295 -32.079 1.00 89.19 183 ARG A O 1
ATOM 1369 N N . HIS A 1 184 ? 25.032 -15.559 -33.200 1.00 83.25 184 HIS A N 1
ATOM 1370 C CA . HIS A 1 184 ? 23.606 -15.914 -33.035 1.00 83.25 184 HIS A CA 1
ATOM 1371 C C . HIS A 1 184 ? 23.055 -15.847 -31.598 1.00 83.25 184 HIS A C 1
ATOM 1373 O O . HIS A 1 184 ? 21.936 -16.288 -31.344 1.00 83.25 184 HIS A O 1
ATOM 1379 N N . ARG A 1 185 ? 23.798 -15.282 -30.634 1.00 87.88 185 ARG A N 1
ATOM 1380 C CA . ARG A 1 185 ? 23.252 -15.025 -29.294 1.00 87.88 185 ARG A CA 1
ATOM 1381 C C . ARG A 1 185 ? 22.226 -13.884 -29.338 1.00 87.88 185 ARG A C 1
ATOM 1383 O O . ARG A 1 185 ? 22.600 -12.778 -29.752 1.00 87.88 185 ARG A O 1
ATOM 1390 N N . PRO A 1 186 ? 20.991 -14.108 -28.850 1.00 87.25 186 PRO A N 1
ATOM 1391 C CA . PRO A 1 186 ? 19.950 -13.091 -28.867 1.00 87.25 186 PRO A CA 1
ATOM 1392 C C . PRO A 1 186 ? 20.348 -11.883 -28.020 1.00 87.25 186 PRO A C 1
ATOM 1394 O O . PRO A 1 186 ? 20.998 -12.038 -26.984 1.00 87.25 186 PRO A O 1
ATOM 1397 N N . LEU A 1 187 ? 20.004 -10.684 -28.479 1.00 92.38 187 LEU A N 1
ATOM 1398 C CA . LEU A 1 187 ? 20.119 -9.437 -27.730 1.00 92.38 187 LEU A CA 1
ATOM 1399 C C . LEU A 1 187 ? 18.719 -8.906 -27.455 1.00 92.38 187 LEU A C 1
ATOM 1401 O O . LEU A 1 187 ? 17.966 -8.640 -28.390 1.00 92.38 187 LEU A O 1
ATOM 1405 N N . PHE A 1 188 ? 18.401 -8.729 -26.178 1.00 92.44 188 PHE A N 1
ATOM 1406 C CA . PHE A 1 188 ? 17.190 -8.037 -25.770 1.00 92.44 188 PHE A CA 1
ATOM 1407 C C . PHE A 1 188 ? 17.499 -6.547 -25.615 1.00 92.44 188 PHE A C 1
ATOM 1409 O O . PHE A 1 188 ? 18.295 -6.173 -24.756 1.00 92.44 188 PHE A O 1
ATOM 1416 N N . LEU A 1 189 ? 16.938 -5.709 -26.481 1.00 94.25 189 LEU A N 1
ATOM 1417 C CA . LEU A 1 189 ? 17.230 -4.281 -26.549 1.00 94.25 189 LEU A CA 1
ATOM 1418 C C . LEU A 1 189 ? 15.969 -3.485 -26.222 1.00 94.25 189 LEU A C 1
ATOM 1420 O O . LEU A 1 189 ? 14.923 -3.697 -26.822 1.00 94.25 189 LEU A O 1
ATOM 1424 N N . ILE A 1 190 ? 16.083 -2.565 -25.274 1.00 93.00 190 ILE A N 1
ATOM 1425 C CA . ILE A 1 190 ? 14.970 -1.763 -24.782 1.00 93.00 190 ILE A CA 1
ATOM 1426 C C . ILE A 1 190 ? 15.311 -0.292 -25.004 1.00 93.00 190 ILE A C 1
ATOM 1428 O O . ILE A 1 190 ? 16.301 0.195 -24.458 1.00 93.00 190 ILE A O 1
ATOM 1432 N N . ASP A 1 191 ? 14.513 0.409 -25.798 1.00 93.06 191 ASP A N 1
ATOM 1433 C CA . ASP A 1 191 ? 14.661 1.835 -26.075 1.00 93.06 191 ASP A CA 1
ATOM 1434 C C . ASP A 1 191 ? 13.623 2.626 -25.280 1.00 93.06 191 ASP A C 1
ATOM 1436 O O . ASP A 1 191 ? 12.440 2.646 -25.614 1.00 93.06 191 ASP A O 1
ATOM 1440 N N . ILE A 1 192 ? 14.072 3.263 -24.201 1.00 88.56 192 ILE A N 1
ATOM 1441 C CA . ILE A 1 192 ? 13.231 4.109 -23.346 1.00 88.56 192 ILE A CA 1
ATOM 1442 C C . ILE A 1 192 ? 13.561 5.600 -23.509 1.00 88.56 192 ILE A C 1
ATOM 1444 O O . ILE A 1 192 ? 13.235 6.404 -22.634 1.00 88.56 192 ILE A O 1
ATOM 1448 N N . ALA A 1 193 ? 14.241 5.974 -24.598 1.00 86.75 193 ALA A N 1
ATOM 1449 C CA . ALA A 1 193 ? 14.594 7.355 -24.896 1.00 86.75 193 ALA A CA 1
ATOM 1450 C C . ALA A 1 193 ? 13.524 8.055 -25.748 1.00 86.75 193 ALA A C 1
ATOM 1452 O O . ALA A 1 193 ? 12.920 7.472 -26.649 1.00 86.75 193 ALA A O 1
ATOM 1453 N N . VAL A 1 194 ? 13.319 9.348 -25.478 1.00 82.56 194 VAL A N 1
ATOM 1454 C CA . VAL A 1 194 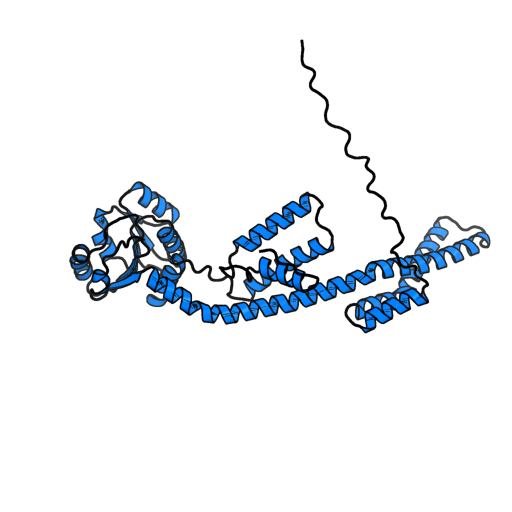? 12.449 10.226 -26.270 1.00 82.56 194 VAL A CA 1
ATOM 1455 C C . VAL A 1 194 ? 13.198 11.537 -26.547 1.00 82.56 194 VAL A C 1
ATOM 1457 O O . VAL A 1 194 ? 13.366 12.336 -25.621 1.00 82.56 194 VAL A O 1
ATOM 1460 N N . PRO A 1 195 ? 13.642 11.810 -27.793 1.00 87.44 195 PRO A N 1
ATOM 1461 C CA . PRO A 1 195 ? 13.550 10.971 -29.000 1.00 87.44 195 PRO A CA 1
ATOM 1462 C C . PRO A 1 195 ? 14.319 9.640 -28.905 1.00 87.44 195 PRO A C 1
ATOM 1464 O O . PRO A 1 195 ? 15.234 9.519 -28.098 1.00 87.44 195 PRO A O 1
ATOM 1467 N N . ARG A 1 196 ? 13.952 8.665 -29.750 1.00 92.00 196 ARG A N 1
ATOM 1468 C CA . ARG A 1 196 ? 14.504 7.296 -29.747 1.00 92.00 196 ARG A CA 1
ATOM 1469 C C . ARG A 1 196 ? 16.021 7.262 -29.922 1.00 92.00 196 ARG A C 1
ATOM 1471 O O . ARG A 1 196 ? 16.572 7.932 -30.801 1.00 92.00 196 ARG A O 1
ATOM 1478 N N . ASP A 1 197 ? 16.671 6.405 -29.141 1.00 95.00 197 ASP A N 1
ATOM 1479 C CA . ASP A 1 197 ? 18.108 6.146 -29.242 1.00 95.00 197 ASP A CA 1
ATOM 1480 C C . ASP A 1 197 ? 18.435 5.059 -30.259 1.00 95.00 197 ASP A C 1
ATOM 1482 O O . ASP A 1 197 ? 19.558 5.009 -30.775 1.00 95.00 197 ASP A O 1
ATOM 1486 N N . VAL A 1 198 ? 17.486 4.168 -30.533 1.00 96.50 198 VAL A N 1
ATOM 1487 C CA . VAL A 1 198 ? 17.686 3.023 -31.411 1.00 96.50 198 VAL A CA 1
ATOM 1488 C C . VAL A 1 198 ? 16.966 3.268 -32.726 1.00 96.50 198 VAL A C 1
ATOM 1490 O O . VAL A 1 198 ? 15.774 3.564 -32.765 1.00 96.50 198 VAL A O 1
ATOM 1493 N N . ASP A 1 199 ? 17.699 3.118 -33.825 1.00 96.75 199 ASP A N 1
ATOM 1494 C CA . ASP A 1 199 ? 17.098 3.116 -35.155 1.00 96.75 199 ASP A CA 1
ATOM 1495 C C . ASP A 1 199 ? 16.151 1.905 -35.284 1.00 96.75 199 ASP A C 1
ATOM 1497 O O . ASP A 1 199 ? 16.615 0.776 -35.097 1.00 96.75 199 ASP A O 1
ATOM 1501 N N . PRO A 1 200 ? 14.861 2.079 -35.635 1.00 93.50 200 PRO A N 1
ATOM 1502 C CA . PRO A 1 200 ? 13.899 0.975 -35.717 1.00 93.50 200 PRO A CA 1
ATOM 1503 C C . PRO A 1 200 ? 14.346 -0.193 -36.610 1.00 93.50 200 PRO A C 1
ATOM 1505 O O . PRO A 1 200 ? 14.029 -1.345 -36.321 1.00 93.50 200 PRO A O 1
ATOM 1508 N N . ARG A 1 201 ? 15.167 0.072 -37.638 1.00 95.31 201 ARG A N 1
ATOM 1509 C CA . ARG A 1 201 ? 15.722 -0.959 -38.536 1.00 95.31 201 ARG A CA 1
ATOM 1510 C C . ARG A 1 201 ? 16.650 -1.944 -37.821 1.00 95.31 201 ARG A C 1
ATOM 1512 O O . ARG A 1 201 ? 16.936 -3.014 -38.346 1.00 95.31 201 ARG A O 1
ATOM 1519 N N . VAL A 1 202 ? 17.144 -1.605 -36.628 1.00 95.44 202 VAL A N 1
ATOM 1520 C CA . VAL A 1 202 ? 17.903 -2.528 -35.770 1.00 95.44 202 VAL A CA 1
ATOM 1521 C C . VAL A 1 202 ? 17.015 -3.674 -35.275 1.00 95.44 202 VAL A C 1
ATOM 1523 O O . VAL A 1 202 ? 17.509 -4.789 -35.137 1.00 95.44 202 VAL A O 1
ATOM 1526 N N . GLY A 1 203 ? 15.717 -3.432 -35.062 1.00 89.56 203 GLY A N 1
ATOM 1527 C CA . GLY A 1 203 ? 14.753 -4.466 -34.672 1.00 89.56 203 GLY A CA 1
ATOM 1528 C C . GLY A 1 203 ? 14.444 -5.482 -35.778 1.00 89.56 203 GLY A C 1
ATOM 1529 O O . GLY A 1 203 ? 13.984 -6.578 -35.487 1.00 89.56 203 GLY A O 1
ATOM 1530 N N . GLU A 1 204 ? 14.740 -5.154 -37.038 1.00 89.50 204 GLU A N 1
ATOM 1531 C CA . GLU A 1 204 ? 14.590 -6.069 -38.181 1.00 89.50 204 GLU A CA 1
ATOM 1532 C C . GLU A 1 204 ? 15.781 -7.033 -38.325 1.00 89.50 204 GLU A C 1
ATOM 1534 O O . GLU A 1 204 ? 15.758 -7.954 -39.143 1.00 89.50 204 GLU A O 1
ATOM 1539 N N . MET A 1 205 ? 16.854 -6.818 -37.558 1.00 88.50 205 MET A N 1
ATOM 1540 C CA . MET A 1 205 ? 18.051 -7.646 -37.629 1.00 88.50 205 MET A CA 1
ATOM 1541 C C . MET A 1 205 ? 17.864 -8.965 -36.879 1.00 88.50 205 MET A C 1
ATOM 1543 O O . MET A 1 205 ? 17.310 -9.013 -35.781 1.00 88.50 205 MET A O 1
ATOM 1547 N N . GLU A 1 206 ? 18.398 -10.051 -37.442 1.00 84.75 206 GLU A N 1
ATOM 1548 C CA . GLU A 1 206 ? 18.297 -11.365 -36.811 1.00 84.75 206 GLU A CA 1
ATOM 1549 C C . GLU A 1 206 ? 18.893 -11.368 -35.396 1.00 84.75 206 GLU A C 1
ATOM 1551 O O . GLU A 1 206 ? 19.972 -10.821 -35.145 1.00 84.75 206 GLU A O 1
ATOM 1556 N N . TYR A 1 207 ? 18.209 -12.064 -34.485 1.00 85.62 207 TYR A N 1
ATOM 1557 C CA . TYR A 1 207 ? 18.605 -12.224 -33.083 1.00 85.62 207 TYR A CA 1
ATOM 1558 C C . TYR A 1 207 ? 18.606 -10.919 -32.265 1.00 85.62 207 TYR A C 1
ATOM 1560 O O . TYR A 1 207 ? 19.141 -10.908 -31.156 1.00 85.62 207 TYR A O 1
ATOM 1568 N N . VAL A 1 208 ? 17.994 -9.837 -32.758 1.00 91.06 208 VAL A N 1
ATOM 1569 C CA . VAL A 1 208 ? 17.750 -8.611 -31.988 1.00 91.06 208 VAL A CA 1
ATOM 1570 C C . VAL A 1 208 ? 16.260 -8.484 -31.700 1.00 91.06 208 VAL A C 1
ATOM 1572 O O . VAL A 1 208 ? 15.436 -8.499 -32.605 1.00 91.06 208 VAL A O 1
ATOM 1575 N N . PHE A 1 209 ? 15.917 -8.354 -30.423 1.00 89.81 209 PHE A N 1
ATOM 1576 C CA . PHE A 1 209 ? 14.549 -8.138 -29.966 1.00 89.81 209 PHE A CA 1
ATOM 1577 C C . PHE A 1 209 ? 14.465 -6.724 -29.404 1.00 89.81 209 PHE A C 1
ATOM 1579 O O . PHE A 1 209 ? 14.869 -6.500 -28.263 1.00 89.81 209 PHE A O 1
ATOM 1586 N N . LEU A 1 210 ? 14.017 -5.783 -30.235 1.00 92.81 210 LEU A N 1
ATOM 1587 C CA . LEU A 1 210 ? 13.856 -4.378 -29.871 1.00 92.81 210 LEU A CA 1
ATOM 1588 C C . LEU A 1 210 ? 12.449 -4.138 -29.322 1.00 92.81 210 LEU A C 1
ATOM 1590 O O . LEU A 1 210 ? 11.479 -4.516 -29.968 1.00 92.81 210 LEU A O 1
ATOM 1594 N N . TYR A 1 211 ? 12.376 -3.498 -28.160 1.00 90.06 211 TYR A N 1
ATOM 1595 C CA . TYR A 1 211 ? 11.148 -2.998 -27.549 1.00 90.06 211 TYR A CA 1
ATOM 1596 C C . TYR A 1 211 ? 11.314 -1.513 -27.276 1.00 90.06 211 TYR A C 1
ATOM 1598 O O . TYR A 1 211 ? 12.369 -1.099 -26.790 1.00 90.06 211 TYR A O 1
ATOM 1606 N N . ASP A 1 212 ? 10.293 -0.720 -27.558 1.00 88.94 212 ASP A N 1
ATOM 1607 C CA . ASP A 1 212 ? 10.258 0.690 -27.180 1.00 88.94 212 ASP A CA 1
ATOM 1608 C C . ASP A 1 212 ? 9.300 0.989 -26.027 1.00 88.94 212 ASP A C 1
ATOM 1610 O O . ASP A 1 212 ? 8.714 0.093 -25.416 1.00 88.94 212 ASP A O 1
ATOM 1614 N N . VAL A 1 213 ? 9.209 2.271 -25.671 1.00 80.88 213 VAL A N 1
ATOM 1615 C CA . VAL A 1 213 ? 8.294 2.754 -24.633 1.00 80.88 213 VAL A CA 1
ATOM 1616 C C . VAL A 1 213 ? 6.855 2.335 -24.927 1.00 80.88 213 VAL A C 1
ATOM 1618 O O . VAL A 1 213 ? 6.184 1.883 -24.001 1.00 80.88 213 VAL A O 1
ATOM 1621 N N . ASP A 1 214 ? 6.406 2.419 -26.180 1.00 80.81 214 ASP A N 1
ATOM 1622 C CA . ASP A 1 214 ? 5.023 2.114 -26.555 1.00 80.81 214 ASP A CA 1
ATOM 1623 C C . ASP A 1 214 ? 4.741 0.606 -26.396 1.00 80.81 214 ASP A C 1
ATOM 1625 O O . ASP A 1 214 ? 3.721 0.215 -25.820 1.00 80.81 214 ASP A O 1
ATOM 1629 N N . ASP A 1 215 ? 5.682 -0.256 -26.803 1.00 83.19 215 ASP A N 1
ATOM 1630 C CA . ASP A 1 215 ? 5.586 -1.708 -26.588 1.00 83.19 215 ASP A CA 1
ATOM 1631 C C . ASP A 1 215 ? 5.499 -2.059 -25.092 1.00 83.19 215 ASP A C 1
ATOM 1633 O O . ASP A 1 215 ? 4.708 -2.909 -24.663 1.00 83.19 215 ASP A O 1
ATOM 1637 N N . LEU A 1 216 ? 6.316 -1.397 -24.266 1.00 79.00 216 LEU A N 1
ATOM 1638 C CA . LEU A 1 216 ? 6.302 -1.592 -22.818 1.00 79.00 216 LEU A CA 1
ATOM 1639 C C . LEU A 1 216 ? 4.996 -1.089 -22.194 1.00 79.00 216 LEU A C 1
ATOM 1641 O O . LEU A 1 216 ? 4.477 -1.740 -21.284 1.00 79.00 216 LEU A O 1
ATOM 1645 N N . GLU A 1 217 ? 4.436 0.018 -22.681 1.00 69.50 217 GLU A N 1
ATOM 1646 C CA . GLU A 1 217 ? 3.121 0.512 -22.263 1.00 69.50 217 GLU A CA 1
ATOM 1647 C C . GLU A 1 217 ? 2.003 -0.482 -22.598 1.00 69.50 217 GLU A C 1
ATOM 1649 O O . GLU A 1 217 ? 1.136 -0.730 -21.756 1.00 69.50 217 GLU A O 1
ATOM 1654 N N . GLN A 1 218 ? 2.047 -1.139 -23.760 1.00 70.19 218 GLN A N 1
ATOM 1655 C CA . GLN A 1 218 ? 1.080 -2.184 -24.103 1.00 70.19 218 GLN A CA 1
ATOM 1656 C C . GLN A 1 218 ? 1.159 -3.376 -23.132 1.00 70.19 218 GLN A C 1
ATOM 1658 O O . GLN A 1 218 ? 0.131 -3.849 -22.637 1.00 70.19 218 GLN A O 1
ATOM 1663 N N . VAL A 1 219 ? 2.369 -3.819 -22.778 1.00 67.50 219 VAL A N 1
ATOM 1664 C CA . VAL A 1 219 ? 2.573 -4.871 -21.765 1.00 67.50 219 VAL A CA 1
ATOM 1665 C C . VAL A 1 219 ? 2.096 -4.410 -20.378 1.00 67.50 219 VAL A C 1
ATOM 1667 O O . VAL A 1 219 ? 1.546 -5.205 -19.605 1.00 67.50 219 VAL A O 1
ATOM 1670 N N . ALA A 1 220 ? 2.244 -3.121 -20.056 1.00 64.06 220 ALA A N 1
ATOM 1671 C CA . ALA A 1 220 ? 1.673 -2.520 -18.848 1.00 64.06 220 ALA A CA 1
ATOM 1672 C C . ALA A 1 220 ? 0.140 -2.615 -18.844 1.00 64.06 220 ALA A C 1
ATOM 1674 O O . ALA A 1 220 ? -0.469 -2.926 -17.815 1.00 64.06 220 ALA A O 1
ATOM 1675 N N . GLN A 1 221 ? -0.476 -2.363 -19.999 1.00 58.25 221 GLN A N 1
ATOM 1676 C CA . GLN A 1 221 ? -1.919 -2.328 -20.187 1.00 58.25 221 GLN A CA 1
ATOM 1677 C C . GLN A 1 221 ? -2.550 -3.725 -20.090 1.00 58.25 221 GLN A C 1
ATOM 1679 O O . GLN A 1 221 ? -3.615 -3.882 -19.490 1.00 58.25 221 GLN A O 1
ATOM 1684 N N . GLU A 1 222 ? -1.892 -4.766 -20.603 1.00 58.09 222 GLU A N 1
ATOM 1685 C CA . GLU A 1 222 ? -2.368 -6.156 -20.506 1.00 58.09 222 GLU A CA 1
ATOM 1686 C C . GLU A 1 222 ? -2.422 -6.662 -19.047 1.00 58.09 222 GLU A C 1
ATOM 1688 O O . GLU A 1 222 ? -3.317 -7.433 -18.681 1.00 58.09 222 GLU A O 1
ATOM 1693 N N . ASN A 1 223 ? -1.567 -6.131 -18.164 1.00 55.22 223 ASN A N 1
ATOM 1694 C CA . ASN A 1 223 ? -1.629 -6.369 -16.715 1.00 55.22 223 ASN A CA 1
ATOM 1695 C C . ASN A 1 223 ? -2.864 -5.738 -16.025 1.00 55.22 223 ASN A C 1
ATOM 1697 O O . ASN A 1 223 ? -3.180 -6.093 -14.885 1.00 55.22 223 ASN A O 1
ATOM 1701 N N . LEU A 1 224 ? -3.620 -4.842 -16.673 1.00 51.47 224 LEU A N 1
ATOM 1702 C CA . LEU A 1 224 ? -4.789 -4.194 -16.053 1.00 51.47 224 LEU A CA 1
ATOM 1703 C C . LEU A 1 224 ? -5.971 -5.139 -15.799 1.00 51.47 224 LEU A C 1
ATOM 1705 O O . LEU A 1 224 ? -6.740 -4.917 -14.862 1.00 51.47 224 LEU A O 1
ATOM 1709 N N . ASN A 1 225 ? -6.125 -6.210 -16.584 1.00 53.66 225 ASN A N 1
ATOM 1710 C CA . ASN A 1 225 ? -7.181 -7.202 -16.346 1.00 53.66 225 ASN A CA 1
ATOM 1711 C C . ASN A 1 225 ? -6.938 -7.998 -15.053 1.00 53.66 225 ASN A C 1
ATOM 1713 O O . ASN A 1 225 ? -7.896 -8.340 -14.355 1.00 53.66 225 ASN A O 1
ATOM 1717 N N . ALA A 1 226 ? -5.671 -8.235 -14.696 1.00 56.38 226 ALA A N 1
ATOM 1718 C CA . ALA A 1 226 ? -5.303 -8.764 -13.386 1.00 56.38 226 ALA A CA 1
ATOM 1719 C C . ALA A 1 226 ? -5.606 -7.736 -12.281 1.00 56.38 226 ALA A C 1
ATOM 1721 O O . ALA A 1 226 ? -6.205 -8.087 -11.267 1.00 56.38 226 ALA A O 1
ATOM 1722 N N . ARG A 1 227 ? -5.330 -6.444 -12.520 1.00 60.62 227 ARG A N 1
ATOM 1723 C CA . ARG A 1 227 ? -5.631 -5.373 -11.553 1.00 60.62 227 ARG A CA 1
ATOM 1724 C C . ARG A 1 227 ? -7.115 -5.189 -11.253 1.00 60.62 227 ARG A C 1
ATOM 1726 O O . ARG A 1 227 ? -7.432 -4.889 -10.112 1.00 60.62 227 ARG A O 1
ATOM 1733 N N . ARG A 1 228 ? -8.032 -5.379 -12.212 1.00 63.53 228 ARG A N 1
ATOM 1734 C CA . ARG A 1 228 ? -9.482 -5.309 -11.922 1.00 63.53 228 ARG A CA 1
ATOM 1735 C C . ARG A 1 228 ? -9.893 -6.314 -10.843 1.00 63.53 228 ARG A C 1
ATOM 1737 O O . ARG A 1 228 ? -10.584 -5.945 -9.904 1.00 63.53 228 ARG A O 1
ATOM 1744 N N . ARG A 1 229 ? -9.400 -7.554 -10.930 1.00 65.69 229 ARG A N 1
ATOM 1745 C CA . ARG A 1 229 ? -9.693 -8.606 -9.939 1.00 65.69 229 ARG A CA 1
ATOM 1746 C C . ARG A 1 229 ? -9.108 -8.287 -8.560 1.00 65.69 229 ARG A C 1
ATOM 1748 O O . ARG A 1 229 ? -9.736 -8.584 -7.544 1.00 65.69 229 ARG A O 1
ATOM 1755 N N . GLU A 1 230 ? -7.934 -7.664 -8.529 1.00 68.88 230 GLU A N 1
ATOM 1756 C CA . GLU A 1 230 ? -7.268 -7.234 -7.293 1.00 68.88 230 GLU A CA 1
ATOM 1757 C C . GLU A 1 230 ? -7.922 -5.991 -6.677 1.00 68.88 230 GLU A C 1
ATOM 1759 O O . GLU A 1 230 ? -8.077 -5.916 -5.460 1.00 68.88 230 GLU A O 1
ATOM 1764 N N . ALA A 1 231 ? -8.389 -5.050 -7.502 1.00 75.62 231 ALA A N 1
ATOM 1765 C CA . ALA A 1 231 ? -9.203 -3.923 -7.061 1.00 75.62 231 ALA A CA 1
ATOM 1766 C C . ALA A 1 231 ? -10.517 -4.413 -6.438 1.00 75.62 231 ALA A C 1
ATOM 1768 O O . ALA A 1 231 ? -10.872 -3.966 -5.350 1.00 75.62 231 ALA A O 1
ATOM 1769 N N . ASP A 1 232 ? -11.178 -5.407 -7.041 1.00 83.75 232 ASP A N 1
ATOM 1770 C CA . ASP A 1 232 ? -12.368 -6.029 -6.452 1.00 83.75 232 ASP A CA 1
ATOM 1771 C C . ASP A 1 232 ? -12.060 -6.690 -5.096 1.00 83.75 232 ASP A C 1
ATOM 1773 O O . ASP A 1 232 ? -12.883 -6.661 -4.179 1.00 83.75 232 ASP A O 1
ATOM 1777 N N . ALA A 1 233 ? -10.881 -7.307 -4.944 1.00 85.06 233 ALA A N 1
ATOM 1778 C CA . ALA A 1 233 ? -10.443 -7.883 -3.672 1.00 85.06 233 ALA A CA 1
ATOM 1779 C C . ALA A 1 233 ? -10.205 -6.810 -2.604 1.00 85.06 233 ALA A C 1
ATOM 1781 O O . ALA A 1 233 ? -10.694 -6.943 -1.479 1.00 85.06 233 ALA A O 1
ATOM 1782 N N . ALA A 1 234 ? -9.530 -5.721 -2.966 1.00 88.62 234 ALA A N 1
ATOM 1783 C CA . ALA A 1 234 ? -9.310 -4.585 -2.084 1.00 88.62 234 ALA A CA 1
ATOM 1784 C C . ALA A 1 234 ? -10.631 -3.907 -1.673 1.00 88.62 234 ALA A C 1
ATOM 1786 O O . ALA A 1 234 ? -10.826 -3.601 -0.497 1.00 88.62 234 ALA A O 1
ATOM 1787 N N . GLU A 1 235 ? -11.581 -3.752 -2.598 1.00 91.25 235 GLU A N 1
ATOM 1788 C CA . GLU A 1 235 ? -12.917 -3.204 -2.325 1.00 91.25 235 GLU A CA 1
ATOM 1789 C C . GLU A 1 235 ? -13.727 -4.077 -1.358 1.00 91.25 235 GLU A C 1
ATOM 1791 O O . GLU A 1 235 ? -14.448 -3.562 -0.494 1.00 91.25 235 GLU A O 1
ATOM 1796 N N . ARG A 1 236 ? -13.580 -5.409 -1.434 1.00 93.12 236 ARG A N 1
ATOM 1797 C CA . ARG A 1 236 ? -14.173 -6.323 -0.443 1.00 93.12 236 ARG A CA 1
ATOM 1798 C C . ARG A 1 236 ? -13.587 -6.094 0.947 1.00 93.12 236 ARG A C 1
ATOM 1800 O O . ARG A 1 236 ? -14.351 -6.022 1.910 1.00 93.12 236 ARG A O 1
ATOM 1807 N N . ILE A 1 237 ? -12.265 -5.939 1.059 1.00 93.44 237 ILE A N 1
ATOM 1808 C CA . ILE A 1 237 ? -11.605 -5.622 2.336 1.00 93.44 237 ILE A CA 1
ATOM 1809 C C . ILE A 1 237 ? -12.142 -4.297 2.881 1.00 93.44 237 ILE A C 1
ATOM 1811 O O . ILE A 1 237 ? -12.617 -4.259 4.015 1.00 93.44 237 ILE A O 1
ATOM 1815 N N . VAL A 1 238 ? -12.150 -3.236 2.069 1.00 95.00 238 VAL A N 1
ATOM 1816 C CA . VAL A 1 238 ? -12.674 -1.924 2.474 1.00 95.00 238 VAL A CA 1
ATOM 1817 C C . VAL A 1 238 ? -14.119 -2.033 2.953 1.00 95.00 238 VAL A C 1
ATOM 1819 O O . VAL A 1 238 ? -14.440 -1.539 4.030 1.00 95.00 238 VAL A O 1
ATOM 1822 N N . THR A 1 239 ? -14.982 -2.727 2.214 1.00 95.44 239 THR A N 1
ATOM 1823 C CA . THR A 1 239 ? -16.397 -2.887 2.578 1.00 95.44 239 THR A CA 1
ATOM 1824 C C . THR A 1 239 ? -16.573 -3.586 3.929 1.00 95.44 239 THR A C 1
ATOM 1826 O O . THR A 1 239 ? -17.366 -3.132 4.757 1.00 95.44 239 THR A O 1
ATOM 1829 N N . MET A 1 240 ? -15.812 -4.651 4.197 1.00 94.81 240 MET A N 1
ATOM 1830 C CA . MET A 1 240 ? -15.858 -5.341 5.493 1.00 94.81 240 MET A CA 1
ATOM 1831 C C . MET A 1 240 ? -15.385 -4.448 6.646 1.00 94.81 240 MET A C 1
ATOM 1833 O O . MET A 1 240 ? -15.985 -4.453 7.725 1.00 94.81 240 MET A O 1
ATOM 1837 N N . GLU A 1 241 ? -14.322 -3.676 6.427 1.00 95.25 241 GLU A N 1
ATOM 1838 C CA . GLU A 1 241 ? -13.728 -2.814 7.451 1.00 95.25 241 GLU A CA 1
ATOM 1839 C C . GLU A 1 241 ? -14.581 -1.568 7.728 1.00 95.25 241 GLU A C 1
ATOM 1841 O O . GLU A 1 241 ? -14.710 -1.165 8.884 1.00 95.25 241 GLU A O 1
ATOM 1846 N N . VAL A 1 242 ? -15.242 -1.004 6.711 1.00 95.94 242 VAL A N 1
ATOM 1847 C CA . VAL A 1 242 ? -16.249 0.059 6.878 1.00 95.94 242 VAL A CA 1
ATOM 1848 C C . VAL A 1 242 ? -17.392 -0.433 7.766 1.00 95.94 242 VAL A C 1
ATOM 1850 O O . VAL A 1 242 ? -17.744 0.226 8.745 1.00 95.94 242 VAL A O 1
ATOM 1853 N N . ALA A 1 243 ? -17.916 -1.636 7.505 1.00 91.75 243 ALA A N 1
ATOM 1854 C CA . ALA A 1 243 ? -18.956 -2.226 8.343 1.00 91.75 243 ALA A CA 1
ATOM 1855 C C . ALA A 1 243 ? -18.476 -2.455 9.791 1.00 91.75 243 ALA A C 1
ATOM 1857 O O . ALA A 1 243 ? -19.244 -2.272 10.738 1.00 91.75 243 ALA A O 1
ATOM 1858 N N . ALA A 1 244 ? -17.209 -2.837 9.987 1.00 88.12 244 ALA A N 1
ATOM 1859 C CA . ALA A 1 244 ? -16.612 -2.981 11.315 1.00 88.12 244 ALA A CA 1
ATOM 1860 C C . ALA A 1 244 ? -16.464 -1.639 12.048 1.00 88.12 244 ALA A C 1
ATOM 1862 O O . ALA A 1 244 ? -16.762 -1.558 13.243 1.00 88.12 244 ALA A O 1
ATOM 1863 N N . PHE A 1 245 ? -16.052 -0.587 11.341 1.00 90.44 245 PHE A N 1
ATOM 1864 C CA . PHE A 1 245 ? -15.976 0.762 11.893 1.00 90.44 245 PHE A CA 1
ATOM 1865 C C . PHE A 1 245 ? -17.358 1.281 12.304 1.00 90.44 245 PHE A C 1
ATOM 1867 O O . PHE A 1 245 ? -17.511 1.815 13.402 1.00 90.44 245 PHE A O 1
ATOM 1874 N N . GLU A 1 246 ? -18.379 1.075 11.472 1.00 88.44 246 GLU A N 1
ATOM 1875 C CA . GLU A 1 246 ? -19.748 1.501 11.775 1.00 88.44 246 GLU A CA 1
ATOM 1876 C C . GLU A 1 246 ? -20.334 0.775 12.991 1.00 88.44 246 GLU A C 1
ATOM 1878 O O . GLU A 1 246 ? -20.946 1.423 13.842 1.00 88.44 246 GLU A O 1
ATOM 1883 N N . ARG A 1 247 ? -20.083 -0.533 13.140 1.00 82.62 247 ARG A N 1
ATOM 1884 C CA . ARG A 1 247 ? -20.412 -1.279 14.371 1.00 82.62 247 ARG A CA 1
ATOM 1885 C C . ARG A 1 247 ? -19.763 -0.644 15.601 1.00 82.62 247 ARG A C 1
ATOM 1887 O O . ARG A 1 247 ? -20.423 -0.249 16.561 1.00 82.62 247 ARG A O 1
ATOM 1894 N N . TRP A 1 248 ? -18.453 -0.404 15.539 1.00 82.94 248 TRP A N 1
ATOM 1895 C CA . TRP A 1 248 ? -17.765 0.288 16.627 1.00 82.94 248 TRP A CA 1
ATOM 1896 C C . TRP A 1 248 ? -18.380 1.670 16.925 1.00 82.94 248 TRP A C 1
ATOM 1898 O O . TRP A 1 248 ? -18.612 1.997 18.094 1.00 82.94 248 TRP A O 1
ATOM 1908 N N . ARG A 1 249 ? -18.688 2.466 15.896 1.00 82.19 249 ARG A N 1
ATOM 1909 C CA . ARG A 1 249 ? -19.266 3.808 16.047 1.00 82.19 249 ARG A CA 1
ATOM 1910 C C . ARG A 1 249 ? -20.622 3.759 16.753 1.00 82.19 249 ARG A C 1
ATOM 1912 O O . ARG A 1 249 ? -20.858 4.567 17.652 1.00 82.19 249 ARG A O 1
ATOM 1919 N N . ARG A 1 250 ? -21.480 2.796 16.400 1.00 74.38 250 ARG A N 1
ATOM 1920 C CA . ARG A 1 250 ? -22.776 2.565 17.062 1.00 74.38 250 ARG A CA 1
ATOM 1921 C C . ARG A 1 250 ? -22.601 2.139 18.516 1.00 74.38 250 ARG A C 1
ATOM 1923 O O . ARG A 1 250 ? -23.240 2.716 19.392 1.00 74.38 250 ARG A O 1
ATOM 1930 N N . SER A 1 251 ? -21.644 1.259 18.814 1.00 69.50 251 SER A N 1
ATOM 1931 C CA . SER A 1 251 ? -21.330 0.878 20.202 1.00 69.50 251 SER A CA 1
ATOM 1932 C C . SER A 1 251 ? -20.882 2.057 21.082 1.00 69.50 251 SER A C 1
ATOM 1934 O O . SER A 1 251 ? -21.149 2.084 22.287 1.00 69.50 251 SER A O 1
ATOM 1936 N N . GLY A 1 252 ? -20.266 3.084 20.484 1.00 66.75 252 GLY A N 1
ATOM 1937 C CA . GLY A 1 252 ? -19.881 4.320 21.167 1.00 66.75 252 GLY A CA 1
ATOM 1938 C C . GLY A 1 252 ? -21.069 5.130 21.705 1.00 66.75 252 GLY A C 1
ATOM 1939 O O . GLY A 1 252 ? -20.922 5.812 22.722 1.00 66.75 252 GLY A O 1
ATOM 1940 N N . VAL A 1 253 ? -22.255 4.998 21.097 1.00 65.81 253 VAL A N 1
ATOM 1941 C CA . VAL A 1 253 ? -23.506 5.664 21.521 1.00 65.81 253 VAL A CA 1
ATOM 1942 C C . VAL A 1 253 ? -23.960 5.192 22.907 1.00 65.81 253 VAL A C 1
ATOM 1944 O O . VAL A 1 253 ? -24.622 5.933 23.633 1.00 65.81 253 VAL A O 1
ATOM 1947 N N . LEU A 1 254 ? -23.554 3.990 23.325 1.00 72.94 254 LEU A N 1
ATOM 1948 C CA . LEU A 1 254 ? -23.922 3.427 24.625 1.00 72.94 254 LEU A CA 1
ATOM 1949 C C . LEU A 1 254 ? -23.168 4.068 25.791 1.00 72.94 254 LEU A C 1
ATOM 1951 O O . LEU A 1 254 ? -23.648 4.038 26.926 1.00 72.94 254 LEU A O 1
ATOM 1955 N N . LYS A 1 255 ? -21.981 4.638 25.544 1.00 77.81 255 LYS A N 1
ATOM 1956 C CA . LYS A 1 255 ? -21.075 5.083 26.611 1.00 77.81 255 LYS A CA 1
ATOM 1957 C C . LYS A 1 255 ? -21.707 6.141 27.535 1.00 77.81 255 LYS A C 1
ATOM 1959 O O . LYS A 1 255 ? -21.640 5.926 28.746 1.00 77.81 255 LYS A O 1
ATOM 1964 N N . PRO A 1 256 ? -22.363 7.214 27.042 1.00 81.75 256 PRO A N 1
ATOM 1965 C CA . PRO A 1 256 ? -23.047 8.178 27.910 1.00 81.75 256 PRO A CA 1
ATOM 1966 C C . PRO A 1 256 ? -24.149 7.535 28.756 1.00 81.75 256 PRO A C 1
ATOM 1968 O O . PRO A 1 256 ? -24.268 7.823 29.942 1.00 81.75 256 PRO A O 1
ATOM 1971 N N . THR A 1 257 ? -24.915 6.604 28.182 1.00 83.56 257 THR A N 1
ATOM 1972 C CA . THR A 1 257 ? -25.991 5.920 28.909 1.00 83.56 257 THR A CA 1
ATOM 1973 C C . THR A 1 257 ? -25.454 4.969 29.979 1.00 83.56 257 THR A C 1
ATOM 1975 O O . THR A 1 257 ? -26.002 4.929 31.072 1.00 83.56 257 THR A O 1
ATOM 1978 N N . ILE A 1 258 ? -24.347 4.263 29.730 1.00 86.69 258 ILE A N 1
ATOM 1979 C CA . ILE A 1 258 ? -23.690 3.425 30.749 1.00 86.69 258 ILE A CA 1
ATOM 1980 C C . ILE A 1 258 ? -23.174 4.276 31.920 1.00 86.69 258 ILE A C 1
ATOM 1982 O O . ILE A 1 258 ? -23.275 3.856 33.074 1.00 86.69 258 ILE A O 1
ATOM 1986 N N . VAL A 1 259 ? -22.628 5.466 31.639 1.00 88.75 259 VAL A N 1
ATOM 1987 C CA . VAL A 1 259 ? -22.193 6.409 32.682 1.00 88.75 259 VAL A CA 1
ATOM 1988 C C . VAL A 1 259 ? -23.392 6.894 33.500 1.00 88.75 259 VAL A C 1
ATOM 1990 O O . VAL A 1 259 ? -23.356 6.790 34.725 1.00 88.75 259 VAL A O 1
ATOM 1993 N N . ALA A 1 260 ? -24.470 7.322 32.839 1.00 89.50 260 ALA A N 1
ATOM 1994 C CA . ALA A 1 260 ? -25.690 7.775 33.503 1.00 89.50 260 ALA A CA 1
ATOM 1995 C C . ALA A 1 260 ? -26.344 6.667 34.355 1.00 89.50 260 ALA A C 1
ATOM 1997 O O . ALA A 1 260 ? -26.724 6.916 35.495 1.00 89.50 260 ALA A O 1
ATOM 1998 N N . LEU A 1 261 ? -26.393 5.422 33.857 1.00 91.38 261 LEU A N 1
ATOM 1999 C CA . LEU A 1 261 ? -26.877 4.255 34.611 1.00 91.38 261 LEU A CA 1
ATOM 2000 C C . LEU A 1 261 ? -26.095 4.054 35.911 1.00 91.38 261 LEU A C 1
ATOM 2002 O O . LEU A 1 261 ? -26.686 3.876 36.975 1.00 91.38 261 LEU A O 1
ATOM 2006 N N . ARG A 1 262 ? -24.758 4.093 35.829 1.00 92.50 262 ARG A N 1
ATOM 2007 C CA . ARG A 1 262 ? -23.892 3.965 37.007 1.00 92.50 262 ARG A CA 1
ATOM 2008 C C . ARG A 1 262 ? -24.126 5.091 38.003 1.00 92.50 262 ARG A C 1
ATOM 2010 O O . ARG A 1 262 ? -24.239 4.802 39.188 1.00 92.50 262 ARG A O 1
ATOM 2017 N N . GLN A 1 263 ? -24.231 6.331 37.531 1.00 93.75 263 GLN A N 1
ATOM 2018 C CA . GLN A 1 263 ? -24.490 7.491 38.386 1.00 93.75 263 GLN A CA 1
ATOM 2019 C C . GLN A 1 263 ? -25.853 7.399 39.084 1.00 93.75 263 GLN A C 1
ATOM 2021 O O . GLN A 1 263 ? -25.910 7.569 40.297 1.00 93.75 263 GLN A O 1
ATOM 2026 N N . LYS A 1 264 ? -26.931 7.050 38.367 1.00 94.25 264 LYS A N 1
ATOM 2027 C CA . LYS A 1 264 ? -28.280 6.904 38.945 1.00 94.25 264 LYS A CA 1
ATOM 2028 C C . LYS A 1 264 ? -28.332 5.807 40.012 1.00 94.25 264 LYS A C 1
ATOM 2030 O O . LYS A 1 264 ? -28.836 6.044 41.110 1.00 94.25 264 LYS A O 1
ATOM 2035 N N . VAL A 1 265 ? -27.804 4.613 39.716 1.00 94.75 265 VAL A N 1
ATOM 2036 C CA . VAL A 1 265 ? -27.822 3.489 40.672 1.00 94.75 265 VAL A CA 1
ATOM 2037 C C . VAL A 1 265 ? -26.946 3.783 41.885 1.00 94.75 265 VAL A C 1
ATOM 2039 O O . VAL A 1 265 ? -27.406 3.607 43.011 1.00 94.75 265 VAL A O 1
ATOM 2042 N N . ARG A 1 266 ? -25.717 4.271 41.673 1.00 95.06 266 ARG A N 1
ATOM 2043 C CA . ARG A 1 266 ? -24.812 4.619 42.772 1.00 95.06 266 ARG A CA 1
ATOM 2044 C C . ARG A 1 266 ? -25.412 5.715 43.653 1.00 95.06 266 ARG A C 1
ATOM 2046 O O . ARG A 1 266 ? -25.485 5.514 44.857 1.00 95.06 266 ARG A O 1
ATOM 2053 N N . GLY A 1 267 ? -25.933 6.791 43.061 1.00 94.31 267 GLY A N 1
ATOM 2054 C CA . GLY A 1 267 ? -26.560 7.888 43.805 1.00 94.31 267 GLY A CA 1
ATOM 2055 C C . GLY A 1 267 ? -27.783 7.450 44.617 1.00 94.31 267 GLY A C 1
ATOM 2056 O O . GLY A 1 267 ? -27.985 7.923 45.730 1.00 94.31 267 GLY A O 1
ATOM 2057 N N . THR A 1 268 ? -28.565 6.486 44.115 1.00 94.06 268 THR A N 1
ATOM 2058 C CA . THR A 1 268 ? -29.689 5.904 44.873 1.00 94.06 268 THR A CA 1
ATOM 2059 C C . THR A 1 268 ? -29.194 5.126 46.098 1.00 94.06 268 THR A C 1
ATOM 2061 O O . THR A 1 268 ? -29.735 5.278 47.190 1.00 94.06 268 THR A O 1
ATOM 2064 N N . LEU A 1 269 ? -28.146 4.311 45.936 1.00 94.62 269 LEU A N 1
ATOM 2065 C CA . LEU A 1 269 ? -27.548 3.550 47.039 1.00 94.62 269 LEU A CA 1
ATOM 2066 C C . LEU A 1 269 ? -26.857 4.461 48.065 1.00 94.62 269 LEU A C 1
ATOM 2068 O O . LEU A 1 269 ? -26.958 4.218 49.266 1.00 94.62 269 LEU A O 1
ATOM 2072 N N . GLU A 1 270 ? -26.176 5.511 47.602 1.00 94.00 270 GLU A N 1
ATOM 2073 C CA . GLU A 1 270 ? -25.544 6.520 48.457 1.00 94.00 270 GLU A CA 1
ATOM 2074 C C . GLU A 1 270 ? -26.583 7.266 49.297 1.00 94.00 270 GLU A C 1
ATOM 2076 O O . GLU A 1 270 ? -26.403 7.381 50.507 1.00 94.00 270 GLU A O 1
ATOM 2081 N N . ALA A 1 271 ? -27.706 7.680 48.702 1.00 93.62 271 ALA A N 1
ATOM 2082 C CA . ALA A 1 271 ? -28.786 8.344 49.430 1.00 93.62 271 ALA A CA 1
ATOM 2083 C C . ALA A 1 271 ? -29.367 7.462 50.554 1.00 93.62 271 ALA A C 1
ATOM 2085 O O . ALA A 1 271 ? -29.629 7.948 51.656 1.00 93.62 271 ALA A O 1
ATOM 2086 N N . GLU A 1 272 ? -29.533 6.157 50.321 1.00 93.44 272 GLU A N 1
ATOM 2087 C CA . GLU A 1 272 ? -29.995 5.224 51.360 1.00 93.44 272 GLU A CA 1
ATOM 2088 C C . GLU A 1 272 ? -28.951 4.998 52.462 1.00 93.44 272 GLU A C 1
ATOM 2090 O O . GLU A 1 272 ? -29.293 4.912 53.651 1.00 93.44 272 GLU A O 1
ATOM 2095 N N . LEU A 1 273 ? -27.664 4.961 52.101 1.00 91.12 273 LEU A N 1
ATOM 2096 C CA . LEU A 1 273 ? -26.582 4.899 53.079 1.00 91.12 273 LEU A CA 1
ATOM 2097 C C . LEU A 1 273 ? -26.567 6.155 53.961 1.00 91.12 273 LEU A C 1
ATOM 2099 O O . LEU A 1 273 ? -26.504 6.036 55.185 1.00 91.12 273 LEU A O 1
ATOM 2103 N N . GLU A 1 274 ? -26.689 7.347 53.374 1.00 90.75 274 GLU A N 1
ATOM 2104 C CA . GLU A 1 274 ? -26.741 8.615 54.111 1.00 90.75 274 GLU A CA 1
ATOM 2105 C C . GLU A 1 274 ? -27.939 8.702 55.064 1.00 90.75 274 GLU A C 1
ATOM 2107 O O . GLU A 1 274 ? -27.807 9.232 56.166 1.00 90.75 274 GLU A O 1
ATOM 2112 N N . ARG A 1 275 ? -29.091 8.123 54.703 1.00 91.12 275 ARG A N 1
ATOM 2113 C CA . ARG A 1 275 ? -30.267 8.035 55.592 1.00 91.12 275 ARG A CA 1
ATOM 2114 C C . ARG A 1 275 ? -30.081 7.051 56.745 1.00 91.12 275 ARG A C 1
ATOM 2116 O O . ARG A 1 275 ? -30.681 7.228 57.808 1.00 91.12 275 ARG A O 1
ATOM 2123 N N . THR A 1 276 ? -29.280 6.009 56.538 1.00 89.75 276 THR A N 1
ATOM 2124 C CA . THR A 1 276 ? -29.077 4.928 57.512 1.00 89.75 276 THR A CA 1
ATOM 2125 C C . THR A 1 276 ? -27.952 5.244 58.495 1.00 89.75 276 THR A C 1
ATOM 2127 O O . THR A 1 276 ? -28.077 4.934 59.679 1.00 89.75 276 THR A O 1
ATOM 2130 N N . LEU A 1 277 ? -26.883 5.904 58.038 1.00 88.00 277 LEU A N 1
ATOM 2131 C CA . LEU A 1 277 ? -25.701 6.228 58.844 1.00 88.00 277 LEU A CA 1
ATOM 2132 C C . LEU A 1 277 ? -26.022 6.917 60.188 1.00 88.00 277 LEU A C 1
ATOM 2134 O O . LEU A 1 277 ? -25.482 6.465 61.194 1.00 88.00 277 LEU A O 1
ATOM 2138 N N . PRO A 1 278 ? -26.920 7.922 60.277 1.00 88.50 278 PRO A N 1
ATOM 2139 C CA . PRO A 1 278 ? -27.257 8.569 61.550 1.00 88.50 278 PRO A CA 1
ATOM 2140 C C . PRO A 1 278 ? -27.919 7.645 62.581 1.00 88.50 278 PRO A C 1
ATOM 2142 O O . PRO A 1 278 ? -27.929 7.961 63.767 1.00 88.50 278 PRO A O 1
ATOM 2145 N N . ARG A 1 279 ? -28.504 6.519 62.145 1.00 89.38 279 ARG A N 1
ATOM 2146 C CA . ARG A 1 279 ? -29.157 5.530 63.022 1.00 89.38 279 ARG A CA 1
ATOM 2147 C C . ARG A 1 279 ? -28.174 4.507 63.590 1.00 89.38 279 ARG A C 1
ATOM 2149 O O . ARG A 1 279 ? -28.549 3.731 64.465 1.00 89.38 279 ARG A O 1
ATOM 2156 N N . LEU A 1 280 ? -26.942 4.487 63.089 1.00 84.88 280 LEU A N 1
ATOM 2157 C CA . LEU A 1 280 ? -25.874 3.616 63.557 1.00 84.88 280 LEU A CA 1
ATOM 2158 C C . LEU A 1 280 ? -25.002 4.398 64.544 1.00 84.88 280 LEU A C 1
ATOM 2160 O O . LEU A 1 280 ? -24.407 5.417 64.198 1.00 84.88 280 LEU A O 1
ATOM 2164 N N . SER A 1 281 ? -24.909 3.934 65.786 1.00 80.06 281 SER A N 1
ATOM 2165 C CA . SER A 1 281 ? -23.994 4.511 66.769 1.00 80.06 281 SER A CA 1
ATOM 2166 C C . SER A 1 281 ? -22.563 4.014 66.527 1.00 80.06 281 SER A C 1
ATOM 2168 O O . SER A 1 281 ? -22.319 2.815 66.440 1.00 80.06 281 SER A O 1
ATOM 2170 N N . GLY A 1 282 ? -21.600 4.940 66.450 1.00 79.50 282 GLY A N 1
ATOM 2171 C CA . GLY A 1 282 ? -20.168 4.614 66.491 1.00 79.50 282 GLY A CA 1
ATOM 2172 C C . GLY A 1 282 ? -19.489 4.251 65.163 1.00 79.50 282 GLY A C 1
ATOM 2173 O O . GLY A 1 282 ? -18.411 3.668 65.206 1.00 79.50 282 GLY A O 1
ATOM 2174 N N . VAL A 1 283 ? -20.059 4.604 64.002 1.00 84.88 283 VAL A N 1
ATOM 2175 C CA . VAL A 1 283 ? -19.433 4.319 62.694 1.00 84.88 283 VAL A CA 1
ATOM 2176 C C . VAL A 1 283 ? -18.111 5.077 62.533 1.00 84.88 283 VAL A C 1
ATOM 2178 O O . VAL A 1 283 ? -18.067 6.307 62.504 1.00 84.88 283 VAL A O 1
ATOM 2181 N N . THR A 1 284 ? -17.026 4.330 62.379 1.00 89.62 284 THR A N 1
ATOM 2182 C CA . THR A 1 284 ? -15.675 4.840 62.136 1.00 89.62 284 THR A CA 1
ATOM 2183 C C . THR A 1 284 ? -15.435 5.155 60.655 1.00 89.62 284 THR A C 1
ATOM 2185 O O . THR A 1 284 ? -16.068 4.604 59.754 1.00 89.62 284 THR A O 1
ATOM 2188 N N . GLU A 1 285 ? -14.418 5.969 60.359 1.00 87.69 285 GLU A N 1
ATOM 2189 C CA . GLU A 1 285 ? -14.010 6.277 58.976 1.00 87.69 285 GLU A CA 1
ATOM 2190 C C . GLU A 1 285 ? -13.545 5.031 58.190 1.00 87.69 285 GLU A C 1
ATOM 2192 O O . GLU A 1 285 ? -13.606 4.958 56.960 1.00 87.69 285 GLU A O 1
ATOM 2197 N N . ARG A 1 286 ? -13.067 3.998 58.894 1.00 91.06 286 ARG A N 1
ATOM 2198 C CA . ARG A 1 286 ? -12.725 2.708 58.282 1.00 91.06 286 ARG A CA 1
ATOM 2199 C C . ARG A 1 286 ? -13.977 1.948 57.836 1.00 91.06 286 ARG A C 1
ATOM 2201 O O . ARG A 1 286 ? -13.978 1.369 56.748 1.00 91.06 286 ARG A O 1
ATOM 2208 N N . GLU A 1 287 ? -15.024 1.952 58.652 1.00 89.94 287 GLU A N 1
ATOM 2209 C CA . GLU A 1 287 ? -16.307 1.324 58.323 1.00 89.94 287 GLU A CA 1
ATOM 2210 C C . GLU A 1 287 ? -17.010 2.086 57.201 1.00 89.94 287 GLU A C 1
ATOM 2212 O O . GLU A 1 287 ? -17.454 1.459 56.242 1.00 89.94 287 GLU A O 1
ATOM 2217 N N . ARG A 1 288 ? -16.978 3.425 57.225 1.00 88.19 288 ARG A N 1
ATOM 2218 C CA . ARG A 1 288 ? -17.512 4.266 56.142 1.00 88.19 288 ARG A CA 1
ATOM 2219 C C . ARG A 1 288 ? -16.890 3.934 54.783 1.00 88.19 288 ARG A C 1
ATOM 2221 O O . ARG A 1 288 ? -17.611 3.695 53.820 1.00 88.19 288 ARG A O 1
ATOM 2228 N N . ARG A 1 289 ? -15.560 3.809 54.711 1.00 90.06 289 ARG A N 1
ATOM 2229 C CA . ARG A 1 289 ? -14.858 3.378 53.484 1.00 90.06 289 ARG A CA 1
ATOM 2230 C C . ARG A 1 289 ? -15.186 1.946 53.059 1.00 90.06 289 ARG A C 1
ATOM 2232 O O . ARG A 1 289 ? -15.125 1.627 51.875 1.00 90.06 289 ARG A O 1
ATOM 2239 N N . SER A 1 290 ? -15.498 1.068 54.009 1.00 92.12 290 SER A N 1
ATOM 2240 C CA . SER A 1 290 ? -15.905 -0.308 53.702 1.00 92.12 290 SER A CA 1
ATOM 2241 C C . SER A 1 290 ? -17.322 -0.351 53.120 1.00 92.12 290 SER A C 1
ATOM 2243 O O . SER A 1 290 ? -17.572 -1.119 52.193 1.00 92.12 290 SER A O 1
ATOM 2245 N N . LEU A 1 291 ? -18.217 0.516 53.604 1.00 91.88 291 LEU A N 1
ATOM 2246 C CA . LEU A 1 291 ? -19.570 0.699 53.072 1.00 91.88 291 LEU A CA 1
ATOM 2247 C C . LEU A 1 291 ? -19.554 1.327 51.671 1.00 91.88 291 LEU A C 1
ATOM 2249 O O . LEU A 1 291 ? -20.267 0.854 50.795 1.00 91.88 291 LEU A O 1
ATOM 2253 N N . ASP A 1 292 ? -18.683 2.303 51.413 1.00 91.25 292 ASP A N 1
ATOM 2254 C CA . ASP A 1 292 ? -18.513 2.882 50.070 1.00 91.25 292 ASP A CA 1
ATOM 2255 C C . ASP A 1 292 ? -18.040 1.832 49.043 1.00 91.25 292 ASP A C 1
ATOM 2257 O O . ASP A 1 292 ? -18.643 1.650 47.984 1.00 91.25 292 ASP A O 1
ATOM 2261 N N . LYS A 1 293 ? -17.047 1.007 49.408 1.00 93.69 293 LYS A N 1
ATOM 2262 C CA . LYS A 1 293 ? -16.638 -0.148 48.583 1.00 93.69 293 LYS A CA 1
ATOM 2263 C C . LYS A 1 293 ? -17.775 -1.147 48.355 1.00 93.69 293 LYS A C 1
ATOM 2265 O O . LYS A 1 293 ? -17.845 -1.765 47.292 1.00 93.69 293 LYS A O 1
ATOM 2270 N N . MET A 1 294 ? -18.647 -1.334 49.346 1.00 94.50 294 MET A N 1
ATOM 2271 C CA . MET A 1 294 ? -19.828 -2.185 49.213 1.00 94.50 294 MET A CA 1
ATOM 2272 C C . MET A 1 294 ? -20.824 -1.590 48.210 1.00 94.50 294 MET A C 1
ATOM 2274 O O . MET A 1 294 ? -21.313 -2.333 47.360 1.00 94.50 294 MET A O 1
ATOM 2278 N N . ILE A 1 295 ? -21.059 -0.273 48.234 1.00 95.81 295 ILE A N 1
ATOM 2279 C CA . ILE A 1 295 ? -21.883 0.430 47.237 1.00 95.81 295 ILE A CA 1
ATOM 2280 C C . ILE A 1 295 ? -21.320 0.238 45.828 1.00 95.81 295 ILE A C 1
ATOM 2282 O O . ILE A 1 295 ? -22.077 -0.076 44.907 1.00 95.81 295 ILE A O 1
ATOM 2286 N N . ASP A 1 296 ? -20.006 0.359 45.642 1.00 92.44 296 ASP A N 1
ATOM 2287 C CA . ASP A 1 296 ? -19.372 0.111 44.343 1.00 92.44 296 ASP A CA 1
ATOM 2288 C C . ASP A 1 296 ? -19.569 -1.329 43.864 1.00 92.44 296 ASP A C 1
ATOM 2290 O O . ASP A 1 296 ? -19.919 -1.577 42.703 1.00 92.44 296 ASP A O 1
ATOM 2294 N N . ALA A 1 297 ? -19.380 -2.300 44.759 1.00 95.00 297 ALA A N 1
ATOM 2295 C CA . ALA A 1 297 ? -19.601 -3.706 44.450 1.00 95.00 297 ALA A CA 1
ATOM 2296 C C . ALA A 1 297 ? -21.071 -3.984 44.093 1.00 95.00 297 ALA A C 1
ATOM 2298 O O . ALA A 1 297 ? -21.342 -4.681 43.113 1.00 95.00 297 ALA A O 1
ATOM 2299 N N . MET A 1 298 ? -22.019 -3.404 44.834 1.00 94.25 298 MET A N 1
ATOM 2300 C CA . MET A 1 298 ? -23.455 -3.520 44.570 1.00 94.25 298 MET A CA 1
ATOM 2301 C C . MET A 1 298 ? -23.837 -2.872 43.242 1.00 94.25 298 MET A C 1
ATOM 2303 O O . MET A 1 298 ? -24.506 -3.510 42.434 1.00 94.25 298 MET A O 1
ATOM 2307 N N . THR A 1 299 ? -23.351 -1.660 42.969 1.00 95.25 299 THR A N 1
ATOM 2308 C CA . THR A 1 299 ? -23.581 -0.949 41.704 1.00 95.25 299 THR A CA 1
ATOM 2309 C C . THR A 1 299 ? -23.113 -1.794 40.523 1.00 95.25 299 THR A C 1
ATOM 2311 O O . THR A 1 299 ? -23.859 -2.003 39.565 1.00 95.25 299 THR A O 1
ATOM 2314 N N . ASN A 1 300 ? -21.899 -2.348 40.605 1.00 92.38 300 ASN A N 1
ATOM 2315 C CA . ASN A 1 300 ? -21.368 -3.224 39.565 1.00 92.38 300 ASN A CA 1
ATOM 2316 C C . ASN A 1 300 ? -22.191 -4.508 39.416 1.00 92.38 300 ASN A C 1
ATOM 2318 O O . ASN A 1 300 ? -22.498 -4.895 38.291 1.00 92.38 300 ASN A O 1
ATOM 2322 N N . LYS A 1 301 ? -22.577 -5.153 40.523 1.00 94.44 301 LYS A N 1
ATOM 2323 C CA . LYS A 1 301 ? -23.326 -6.418 40.505 1.00 94.44 301 LYS A CA 1
ATOM 2324 C C . LYS A 1 301 ? -24.747 -6.247 39.957 1.00 94.44 301 LYS A C 1
ATOM 2326 O O . LYS A 1 301 ? -25.186 -7.083 39.173 1.00 94.44 301 LYS A O 1
ATOM 2331 N N . LEU A 1 302 ? -25.431 -5.158 40.313 1.00 93.81 302 LEU A N 1
ATOM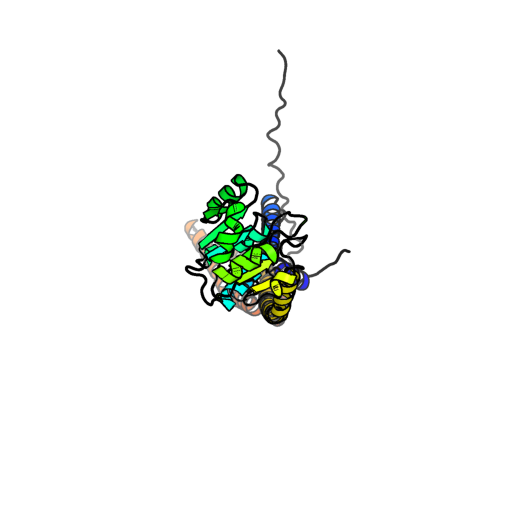 2332 C CA . LEU A 1 302 ? -26.775 -4.829 39.826 1.00 93.81 302 LEU A CA 1
ATOM 2333 C C . LEU A 1 302 ? -26.772 -4.465 38.338 1.00 93.81 302 LEU A C 1
ATOM 2335 O O . LEU A 1 302 ? -27.655 -4.889 37.597 1.00 93.81 302 LEU A O 1
ATOM 2339 N N . LEU A 1 303 ? -25.766 -3.711 37.884 1.00 94.31 303 LEU A N 1
ATOM 2340 C CA . LEU A 1 303 ? -25.693 -3.249 36.497 1.00 94.31 303 LEU A CA 1
ATOM 2341 C C . LEU A 1 303 ? -24.994 -4.224 35.547 1.00 94.31 303 LEU A C 1
ATOM 2343 O O . LEU A 1 303 ? -25.064 -4.018 34.336 1.00 94.31 303 LEU A O 1
ATOM 2347 N N . HIS A 1 304 ? -24.333 -5.273 36.048 1.00 92.50 304 HIS A N 1
ATOM 2348 C CA . HIS A 1 304 ? -23.542 -6.184 35.218 1.00 92.50 304 HIS A CA 1
ATOM 2349 C C . HIS A 1 304 ? -24.352 -6.745 34.044 1.00 92.50 304 HIS A C 1
ATOM 2351 O O . HIS A 1 304 ? -23.928 -6.626 32.895 1.00 92.50 304 HIS A O 1
ATOM 2357 N N . ARG A 1 305 ? -25.536 -7.312 34.318 1.00 89.50 305 ARG A N 1
ATOM 2358 C CA . ARG A 1 305 ? -26.390 -7.905 33.279 1.00 89.50 305 ARG A CA 1
ATOM 2359 C C . ARG A 1 305 ? -26.880 -6.847 32.294 1.00 89.50 305 ARG A C 1
ATOM 2361 O O . ARG A 1 305 ? -26.682 -7.016 31.102 1.00 89.50 305 ARG A O 1
ATOM 2368 N N . THR A 1 306 ? -27.422 -5.731 32.777 1.00 88.75 306 THR A N 1
ATOM 2369 C CA . THR A 1 306 ? -27.926 -4.637 31.930 1.00 88.75 306 THR A CA 1
ATOM 2370 C C . THR A 1 306 ? -26.843 -4.070 31.010 1.00 88.75 306 THR A C 1
ATOM 2372 O O . THR A 1 306 ? -27.065 -3.918 29.813 1.00 88.75 306 THR A O 1
ATOM 2375 N N . ILE A 1 307 ? -25.643 -3.800 31.538 1.00 88.50 307 ILE A N 1
ATOM 2376 C CA . ILE A 1 307 ? -24.514 -3.294 30.744 1.00 88.50 307 ILE A CA 1
ATOM 2377 C C . ILE A 1 307 ? -24.041 -4.352 29.743 1.00 88.50 307 ILE A C 1
ATOM 2379 O O . ILE A 1 307 ? -23.693 -4.000 28.617 1.00 88.50 307 ILE A O 1
ATOM 2383 N N . SER A 1 308 ? -24.010 -5.626 30.141 1.00 87.06 308 SER A N 1
ATOM 2384 C CA . SER A 1 308 ? -23.639 -6.722 29.245 1.00 87.06 308 SER A CA 1
ATOM 2385 C C . SER A 1 308 ? -24.621 -6.848 28.081 1.00 87.06 308 SER A C 1
ATOM 2387 O O . SER A 1 308 ? -24.184 -6.873 26.939 1.00 87.06 308 SER A O 1
ATOM 2389 N N . GLU A 1 309 ? -25.929 -6.845 28.346 1.00 86.44 309 GLU A N 1
ATOM 2390 C CA . GLU A 1 309 ? -26.970 -6.929 27.312 1.00 86.44 309 GLU A CA 1
ATOM 2391 C C . GLU A 1 309 ? -26.938 -5.725 26.363 1.00 86.44 309 GLU A C 1
ATOM 2393 O O . GLU A 1 309 ? -26.982 -5.904 25.146 1.00 86.44 309 GLU A O 1
ATOM 2398 N N . LEU A 1 310 ? -26.776 -4.507 26.899 1.00 84.44 310 LEU A N 1
ATOM 2399 C CA . LEU A 1 310 ? -26.626 -3.292 26.091 1.00 84.44 310 LEU A CA 1
ATOM 2400 C C . LEU A 1 310 ? -25.408 -3.373 25.166 1.00 84.44 310 LEU A C 1
ATOM 2402 O O . LEU A 1 310 ? -25.504 -3.003 24.001 1.00 84.44 310 LEU A O 1
ATOM 2406 N N . LYS A 1 311 ? -24.269 -3.870 25.662 1.00 81.19 311 LYS A N 1
ATOM 2407 C CA . LYS A 1 311 ? -23.052 -4.037 24.854 1.00 81.19 311 LYS A CA 1
ATOM 2408 C C . LYS A 1 311 ? -23.196 -5.134 23.802 1.00 81.19 311 LYS A C 1
ATOM 2410 O O . LYS A 1 311 ? -22.744 -4.931 22.681 1.00 81.19 311 LYS A O 1
ATOM 2415 N N . SER A 1 312 ? -23.808 -6.264 24.148 1.00 80.12 312 SER A N 1
ATOM 2416 C CA . SER A 1 312 ? -23.981 -7.399 23.233 1.00 80.12 312 SER A CA 1
ATOM 2417 C C . SER A 1 312 ? -24.935 -7.093 22.078 1.00 80.12 312 SER A C 1
ATOM 2419 O O . SER A 1 312 ? -24.753 -7.627 20.990 1.00 80.12 312 SER A O 1
ATOM 2421 N N . HIS A 1 313 ? -25.910 -6.206 22.289 1.00 80.19 313 HIS A N 1
ATOM 2422 C CA . HIS A 1 313 ? -26.903 -5.832 21.279 1.00 80.19 313 HIS A CA 1
ATOM 2423 C C . HIS A 1 313 ? -26.621 -4.480 20.616 1.00 80.19 313 HIS A C 1
ATOM 2425 O O . HIS A 1 313 ? -27.420 -4.038 19.796 1.00 80.19 313 HIS A O 1
ATOM 2431 N N . ALA A 1 314 ? -25.488 -3.838 20.920 1.00 70.00 314 ALA A N 1
ATOM 2432 C CA . ALA A 1 314 ? -25.130 -2.490 20.468 1.00 70.00 314 ALA A CA 1
ATOM 2433 C C . ALA A 1 314 ? -25.281 -2.248 18.953 1.00 70.00 314 ALA A C 1
ATOM 2435 O O . ALA A 1 314 ? -25.541 -1.124 18.529 1.00 70.00 314 ALA A O 1
ATOM 2436 N N . ASP A 1 315 ? -25.114 -3.309 18.161 1.00 63.78 315 ASP A N 1
ATOM 2437 C CA . ASP A 1 315 ? -25.087 -3.284 16.698 1.00 63.78 315 ASP A CA 1
ATOM 2438 C C . ASP A 1 315 ? -26.387 -3.780 16.046 1.00 63.78 315 ASP A C 1
ATOM 2440 O O . ASP A 1 315 ? -26.445 -3.933 14.825 1.00 63.78 315 ASP A O 1
ATOM 2444 N N . THR A 1 316 ? -27.420 -4.040 16.848 1.00 69.75 316 THR A N 1
ATOM 2445 C CA . THR A 1 316 ? -28.699 -4.616 16.411 1.00 69.75 316 THR A CA 1
ATOM 2446 C C . THR A 1 316 ? -29.838 -3.594 16.548 1.00 69.75 316 THR A C 1
ATOM 2448 O O . THR A 1 316 ? -29.782 -2.751 17.450 1.00 69.75 316 THR A O 1
ATOM 2451 N N . PRO A 1 317 ? -30.889 -3.643 15.704 1.00 66.06 317 PRO A N 1
ATOM 2452 C CA . PRO A 1 317 ? -32.106 -2.842 15.896 1.00 66.06 317 PRO A CA 1
ATOM 2453 C C . PRO A 1 317 ? -32.717 -3.012 17.299 1.00 66.06 317 PRO A C 1
ATOM 2455 O O . PRO A 1 317 ? -33.237 -2.064 17.894 1.00 66.06 317 PRO A O 1
ATOM 2458 N N . GLU A 1 318 ? -32.590 -4.212 17.862 1.00 72.50 318 GLU A N 1
ATOM 2459 C CA . GLU A 1 318 ? -32.997 -4.561 19.219 1.00 72.50 318 GLU A CA 1
ATOM 2460 C C . GLU A 1 318 ? -32.199 -3.780 20.274 1.00 72.50 318 GLU A C 1
ATOM 2462 O O . GLU A 1 318 ? -32.751 -3.390 21.303 1.00 72.50 318 GLU A O 1
ATOM 2467 N N . GLY A 1 319 ? -30.927 -3.475 20.007 1.00 74.44 319 GLY A N 1
ATOM 2468 C CA . GLY A 1 319 ? -30.066 -2.670 20.872 1.00 74.44 319 GLY A CA 1
ATOM 2469 C C . GLY A 1 319 ? -30.539 -1.235 21.047 1.00 74.44 319 GLY A C 1
ATOM 2470 O O . GLY A 1 319 ? -30.494 -0.708 22.159 1.00 74.44 319 GLY A O 1
ATOM 2471 N N . GLU A 1 320 ? -31.047 -0.601 19.987 1.00 73.25 320 GLU A N 1
ATOM 2472 C CA . GLU A 1 320 ? -31.631 0.739 20.098 1.00 73.25 320 GLU A CA 1
ATOM 2473 C C . GLU A 1 320 ? -32.901 0.728 20.948 1.00 73.25 320 GLU A C 1
ATOM 2475 O O . GLU A 1 320 ? -33.108 1.615 21.781 1.00 73.25 320 GLU A O 1
ATOM 2480 N N . ALA A 1 321 ? -33.750 -0.287 20.766 1.00 78.50 321 ALA A N 1
ATOM 2481 C CA . ALA A 1 321 ? -34.922 -0.471 21.607 1.00 78.50 321 ALA A CA 1
ATOM 2482 C C . ALA A 1 321 ? -34.505 -0.703 23.065 1.00 78.50 321 ALA A C 1
ATOM 2484 O O . ALA A 1 321 ? -35.025 -0.030 23.954 1.00 78.50 321 ALA A O 1
ATOM 2485 N N . LEU A 1 322 ? -33.537 -1.583 23.322 1.00 83.25 322 LEU A N 1
ATOM 2486 C CA . LEU A 1 322 ? -33.026 -1.870 24.661 1.00 83.25 322 LEU A CA 1
ATOM 2487 C C . LEU A 1 322 ? -32.434 -0.619 25.327 1.00 83.25 322 LEU A C 1
ATOM 2489 O O . LEU A 1 322 ? -32.694 -0.365 26.501 1.00 83.25 322 LEU A O 1
ATOM 2493 N N . LEU A 1 323 ? -31.704 0.205 24.570 1.00 82.50 323 LEU A N 1
ATOM 2494 C CA . LEU A 1 323 ? -31.162 1.477 25.040 1.00 82.50 323 LEU A CA 1
ATOM 2495 C C . LEU A 1 323 ? -32.272 2.455 25.447 1.00 82.50 323 LEU A C 1
ATOM 2497 O O . LEU A 1 323 ? -32.180 3.068 26.511 1.00 82.50 323 LEU A O 1
ATOM 2501 N N . ARG A 1 324 ? -33.331 2.586 24.634 1.00 81.75 324 ARG A N 1
ATOM 2502 C CA . ARG A 1 324 ? -34.500 3.420 24.967 1.00 81.75 324 ARG A CA 1
ATOM 2503 C C . ARG A 1 324 ? -35.204 2.928 26.231 1.00 81.75 324 ARG A C 1
ATOM 2505 O O . ARG A 1 324 ? -35.488 3.735 27.111 1.00 81.75 324 ARG A O 1
ATOM 2512 N N . HIS A 1 325 ? -35.426 1.619 26.359 1.00 86.19 325 HIS A N 1
ATOM 2513 C CA . HIS A 1 325 ? -36.042 1.039 27.556 1.00 86.19 325 HIS A CA 1
ATOM 2514 C C . HIS A 1 325 ? -35.168 1.230 28.796 1.00 86.19 325 HIS A C 1
ATOM 2516 O O . HIS A 1 325 ? -35.688 1.587 29.844 1.00 86.19 325 HIS A O 1
ATOM 2522 N N . ALA A 1 326 ? -33.848 1.062 28.690 1.00 86.81 326 ALA A N 1
ATOM 2523 C CA . ALA A 1 326 ? -32.938 1.311 29.805 1.00 86.81 326 ALA A CA 1
ATOM 2524 C C . ALA A 1 326 ? -32.981 2.779 30.260 1.00 86.81 326 ALA A C 1
ATOM 2526 O O . ALA A 1 326 ? -32.992 3.044 31.458 1.00 86.81 326 ALA A O 1
ATOM 2527 N N . ARG A 1 327 ? -33.059 3.741 29.330 1.00 86.56 327 ARG A N 1
ATOM 2528 C CA . ARG A 1 327 ? -33.235 5.159 29.686 1.00 86.56 327 ARG A CA 1
ATOM 2529 C C . ARG A 1 327 ? -34.565 5.423 30.383 1.00 86.56 327 ARG A C 1
ATOM 2531 O O . ARG A 1 327 ? -34.575 6.137 31.376 1.00 86.56 327 ARG A O 1
ATOM 2538 N N . LEU A 1 328 ? -35.650 4.816 29.902 1.00 87.19 328 LEU A N 1
ATOM 2539 C CA . LEU A 1 328 ? -36.978 4.954 30.499 1.00 87.19 328 LEU A CA 1
ATOM 2540 C C . LEU A 1 328 ? -37.048 4.332 31.903 1.00 87.19 328 LEU A C 1
ATOM 2542 O O . LEU A 1 328 ? -37.459 4.997 32.844 1.00 87.19 328 LEU A O 1
ATOM 2546 N N . LEU A 1 329 ? -36.613 3.077 32.051 1.00 88.81 329 LEU A N 1
ATOM 2547 C CA . LEU A 1 329 ? -36.702 2.315 33.303 1.00 88.81 329 LEU A CA 1
ATOM 2548 C C . LEU A 1 329 ? -35.854 2.908 34.431 1.00 88.81 329 LEU A C 1
ATOM 2550 O O . LEU A 1 329 ? -36.215 2.777 35.595 1.00 88.81 329 LEU A O 1
ATOM 2554 N N . TYR A 1 330 ? -34.722 3.526 34.092 1.00 87.44 330 TYR A N 1
ATOM 2555 C CA . TYR A 1 330 ? -33.832 4.165 35.063 1.00 87.44 330 TYR A CA 1
ATOM 2556 C C . TYR A 1 330 ? -34.008 5.688 35.123 1.00 87.44 330 TYR A C 1
ATOM 2558 O O . TYR A 1 330 ? -33.240 6.346 35.824 1.00 87.44 330 TYR A O 1
ATOM 2566 N N . GLU A 1 331 ? -34.997 6.241 34.408 1.00 88.00 331 GLU A N 1
ATOM 2567 C CA . GLU A 1 331 ? -35.293 7.681 34.360 1.00 88.00 331 GLU A CA 1
ATOM 2568 C C . GLU A 1 331 ? -34.038 8.521 34.076 1.00 88.00 331 GLU A C 1
ATOM 2570 O O . GLU A 1 331 ? -33.714 9.476 34.785 1.00 88.00 331 GLU A O 1
ATOM 2575 N N . LEU A 1 332 ? -33.262 8.100 33.079 1.00 85.00 332 LEU A N 1
ATOM 2576 C CA . LEU A 1 332 ? -32.037 8.790 32.705 1.00 85.00 332 LEU A CA 1
ATOM 2577 C C . LEU A 1 332 ? -32.421 9.997 31.852 1.00 85.00 332 LEU A C 1
ATOM 2579 O O . LEU A 1 332 ? -32.913 9.822 30.736 1.00 85.00 332 LEU A O 1
ATOM 2583 N N . GLU A 1 333 ? -32.188 11.206 32.362 1.00 67.00 333 GLU A N 1
ATOM 2584 C CA . GLU A 1 333 ? -32.327 12.422 31.563 1.00 67.00 333 GLU A CA 1
ATOM 2585 C C . GLU A 1 333 ? -31.437 12.330 30.316 1.00 67.00 333 GLU A C 1
ATOM 2587 O O . GLU A 1 333 ? -30.310 11.816 30.359 1.00 67.00 333 GLU A O 1
ATOM 2592 N N . ASP A 1 334 ? -31.936 12.821 29.180 1.00 53.38 334 ASP A N 1
ATOM 2593 C CA . ASP A 1 334 ? -31.107 12.942 27.989 1.00 53.38 334 ASP A CA 1
ATOM 2594 C C . ASP A 1 334 ? -29.939 13.875 28.321 1.00 53.38 334 ASP A C 1
ATOM 2596 O O . ASP A 1 334 ? -30.113 15.079 28.498 1.00 53.38 334 ASP A O 1
ATOM 2600 N N . ALA A 1 335 ? -28.726 13.319 28.366 1.00 44.16 335 ALA A N 1
ATOM 2601 C CA . ALA A 1 335 ? -27.465 14.025 28.600 1.00 44.16 335 ALA A CA 1
ATOM 2602 C C . ALA A 1 335 ? -27.082 14.993 27.453 1.00 44.16 335 ALA A C 1
ATOM 2604 O O . ALA A 1 335 ? -25.917 15.098 27.072 1.00 44.16 335 ALA A O 1
ATOM 2605 N N . LYS A 1 336 ? -28.063 15.677 26.857 1.00 37.72 336 LYS A N 1
ATOM 2606 C CA . LYS A 1 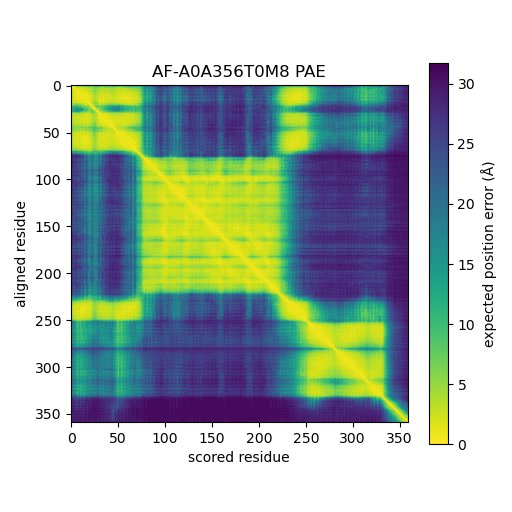336 ? -27.896 16.793 25.925 1.00 37.72 336 LYS A CA 1
ATOM 2607 C C . LYS A 1 336 ? -27.899 18.161 26.626 1.00 37.72 336 LYS A C 1
ATOM 2609 O O . LYS A 1 336 ? -27.696 19.153 25.938 1.00 37.72 336 LYS A O 1
ATOM 2614 N N . SER A 1 337 ? -28.088 18.239 27.948 1.00 29.95 337 SER A N 1
ATOM 2615 C CA . SER A 1 337 ? -28.184 19.516 28.682 1.00 29.95 337 SER A CA 1
ATOM 2616 C C . SER A 1 337 ? -27.069 19.794 29.699 1.00 29.95 337 SER A C 1
ATOM 2618 O O . SER A 1 337 ? -27.115 20.831 30.354 1.00 29.95 337 SER A O 1
ATOM 2620 N N . ALA A 1 338 ? -26.043 18.947 29.829 1.00 28.50 338 ALA A N 1
ATOM 2621 C CA . ALA A 1 338 ? -24.882 19.314 30.641 1.00 28.50 338 ALA A CA 1
ATOM 2622 C C . ALA A 1 338 ? -23.988 20.281 29.837 1.00 28.50 338 ALA A C 1
ATOM 2624 O O . ALA A 1 338 ? -23.494 19.882 28.776 1.00 28.50 338 ALA A O 1
ATOM 2625 N N . PRO A 1 339 ? -23.753 21.527 30.298 1.00 29.23 339 PRO A N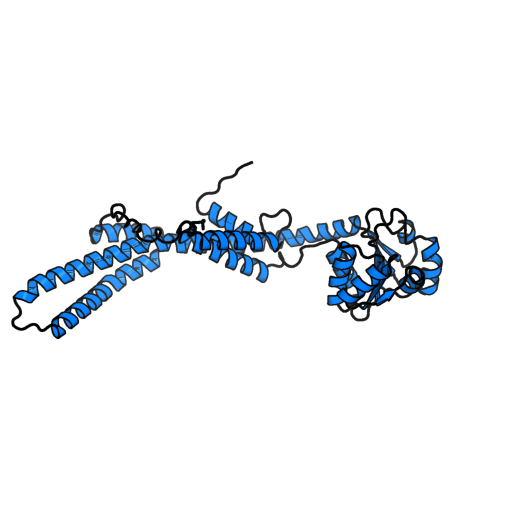 1
ATOM 2626 C CA . PRO A 1 339 ? -22.748 22.383 29.687 1.00 29.23 339 PRO A CA 1
ATOM 2627 C C . PRO A 1 339 ? -21.401 21.671 29.807 1.00 29.23 339 PRO A C 1
ATOM 2629 O O . PRO A 1 339 ? -21.014 21.239 30.896 1.00 29.23 339 PRO A O 1
ATOM 2632 N N . GLN A 1 340 ? -20.692 21.509 28.690 1.00 30.89 340 GLN A N 1
ATOM 2633 C CA . GLN A 1 340 ? -19.291 21.110 28.762 1.00 30.89 340 GLN A CA 1
ATOM 2634 C C . GLN A 1 340 ? -18.546 22.174 29.581 1.00 30.89 340 GLN A C 1
ATOM 2636 O O . GLN A 1 340 ? -18.781 23.361 29.344 1.00 30.89 340 GLN A O 1
ATOM 2641 N N . PRO A 1 341 ? -17.685 21.798 30.543 1.00 33.56 341 PRO A N 1
ATOM 2642 C CA . PRO A 1 341 ? -16.858 22.782 31.219 1.00 33.56 341 PRO A CA 1
ATOM 2643 C C . PRO A 1 341 ? -15.987 23.460 30.161 1.00 33.56 341 PRO A C 1
ATOM 2645 O O . PRO A 1 341 ? -15.266 22.784 29.422 1.00 33.56 341 PRO A O 1
ATOM 2648 N N . GLU A 1 342 ? -16.103 24.785 30.058 1.00 33.34 342 GLU A N 1
ATOM 2649 C CA . GLU A 1 342 ? -15.214 25.583 29.223 1.00 33.34 342 GLU A CA 1
ATOM 2650 C C . GLU A 1 342 ? -13.759 25.249 29.583 1.00 33.34 342 GLU A C 1
ATOM 2652 O O . GLU A 1 342 ? -13.435 25.108 30.770 1.00 33.34 342 GLU A O 1
ATOM 2657 N N . PRO A 1 343 ? -12.859 25.105 28.596 1.00 34.62 343 PRO A N 1
ATOM 2658 C CA . PRO A 1 343 ? -11.443 25.021 28.891 1.00 34.62 343 PRO A CA 1
ATOM 2659 C C . PRO A 1 343 ? -11.037 26.331 29.568 1.00 34.62 343 PRO A C 1
ATOM 2661 O O . PRO A 1 343 ? -11.060 27.395 28.953 1.00 34.62 343 PRO A O 1
ATOM 2664 N N . THR A 1 344 ? -10.692 26.249 30.851 1.00 34.47 344 THR A N 1
ATOM 2665 C CA . THR A 1 344 ? -10.174 27.366 31.640 1.00 34.47 344 THR A CA 1
ATOM 2666 C C . THR A 1 344 ? -9.042 28.043 30.873 1.00 34.47 344 THR A C 1
ATOM 2668 O O . THR A 1 344 ? -8.007 27.427 30.616 1.00 34.47 344 THR A O 1
ATOM 2671 N N . SER A 1 345 ? -9.231 29.313 30.517 1.00 37.62 345 SER A N 1
ATOM 2672 C CA . SER A 1 345 ? -8.285 30.143 29.765 1.00 37.62 345 SER A CA 1
ATOM 2673 C C . SER A 1 345 ? -7.041 30.573 30.561 1.00 37.62 345 SER A C 1
ATOM 2675 O O . SER A 1 345 ? -6.334 31.492 30.149 1.00 37.62 345 SER A O 1
ATOM 2677 N N . ASP A 1 346 ? -6.725 29.909 31.671 1.00 37.53 346 ASP A N 1
ATOM 2678 C CA . ASP A 1 346 ? -5.529 30.179 32.470 1.00 37.53 346 ASP A CA 1
ATOM 2679 C C . ASP A 1 346 ? -4.363 29.312 31.991 1.00 37.53 346 ASP A C 1
ATOM 2681 O O . ASP A 1 346 ? -4.008 28.288 32.571 1.00 37.53 346 ASP A O 1
ATOM 2685 N N . GLY A 1 347 ? -3.759 29.724 30.877 1.00 36.34 347 GLY A N 1
ATOM 2686 C CA . GLY A 1 347 ? -2.573 29.046 30.352 1.00 36.34 347 GLY A CA 1
ATOM 2687 C C . GLY A 1 347 ? -1.806 29.759 29.244 1.00 36.34 347 GLY A C 1
ATOM 2688 O O . GLY A 1 347 ? -0.766 29.257 28.829 1.00 36.34 347 GLY A O 1
ATOM 2689 N N . VAL A 1 348 ? -2.260 30.923 28.762 1.00 37.28 348 VAL A N 1
ATOM 2690 C CA . VAL A 1 348 ? -1.582 31.648 27.669 1.00 37.28 348 VAL A CA 1
ATOM 2691 C C . VAL A 1 348 ? -1.471 33.142 27.973 1.00 37.28 348 VAL A C 1
ATOM 2693 O O . VAL A 1 348 ? -1.873 33.979 27.181 1.00 37.28 348 VAL A O 1
ATOM 2696 N N . GLN A 1 349 ? -0.894 33.507 29.120 1.00 35.44 349 GLN A N 1
ATOM 2697 C CA . GLN A 1 349 ? -0.309 34.843 29.316 1.00 35.44 349 GLN A CA 1
ATOM 2698 C C . GLN A 1 349 ? 0.923 34.772 30.224 1.00 35.44 349 GLN A C 1
ATOM 2700 O O . GLN A 1 349 ? 0.897 35.179 31.380 1.00 35.44 349 GLN A O 1
ATOM 2705 N N . LYS A 1 350 ? 2.038 34.250 29.700 1.00 38.06 350 LYS A N 1
ATOM 2706 C CA . LYS A 1 350 ? 3.389 34.612 30.170 1.00 38.06 350 LYS A CA 1
ATOM 2707 C C . LYS A 1 350 ? 4.450 34.128 29.184 1.00 38.06 350 LYS A C 1
ATOM 2709 O O . LYS A 1 350 ? 4.961 33.024 29.319 1.00 38.06 350 LYS A O 1
ATOM 2714 N N . LYS A 1 351 ? 4.769 34.973 28.197 1.00 38.97 351 LYS A N 1
ATOM 2715 C CA . LYS A 1 351 ? 6.120 35.211 27.637 1.00 38.97 351 LYS A CA 1
ATOM 2716 C C . LYS A 1 351 ? 6.023 36.033 26.348 1.00 38.97 351 LYS A C 1
ATOM 2718 O O . LYS A 1 351 ? 6.092 35.501 25.252 1.00 38.97 351 LYS A O 1
ATOM 2723 N N . LEU A 1 352 ? 5.926 37.348 26.503 1.00 33.81 352 LEU A N 1
ATOM 2724 C CA . LEU A 1 352 ? 6.516 38.312 25.576 1.00 33.81 352 LEU A CA 1
ATOM 2725 C C . LEU A 1 352 ? 6.925 39.526 26.414 1.00 33.81 352 LEU A C 1
ATOM 2727 O O . LEU A 1 352 ? 6.129 40.417 26.690 1.00 33.81 352 LEU A O 1
ATOM 2731 N N . ALA A 1 353 ? 8.162 39.498 26.910 1.00 37.09 353 ALA A N 1
ATOM 2732 C CA . ALA A 1 353 ? 8.810 40.682 27.456 1.00 37.09 353 ALA A CA 1
ATOM 2733 C C . ALA A 1 353 ? 9.373 41.497 26.277 1.00 37.09 353 ALA A C 1
ATOM 2735 O O . ALA A 1 353 ? 10.025 40.907 25.412 1.00 37.09 353 ALA A O 1
ATOM 2736 N N . PRO A 1 354 ? 9.151 42.819 26.211 1.00 37.81 354 PRO A N 1
ATOM 2737 C CA . PRO A 1 354 ? 9.747 43.643 25.175 1.00 37.81 354 PRO A CA 1
ATOM 2738 C C . PRO A 1 354 ? 11.215 43.927 25.507 1.00 37.81 354 PRO A C 1
ATOM 2740 O O . PRO A 1 354 ? 11.555 44.343 26.617 1.00 37.81 354 PRO A O 1
ATOM 2743 N N . ALA A 1 355 ? 12.079 43.728 24.513 1.00 37.19 355 ALA A N 1
ATOM 2744 C CA . ALA A 1 355 ? 13.450 44.206 24.521 1.00 37.19 355 ALA A CA 1
ATOM 2745 C C . ALA A 1 355 ? 13.453 45.739 24.641 1.00 37.19 355 ALA A C 1
ATOM 2747 O O . ALA A 1 355 ? 13.053 46.450 23.719 1.00 37.19 355 ALA A O 1
ATOM 2748 N N . LYS A 1 356 ? 13.900 46.256 25.789 1.00 38.12 356 LYS A N 1
ATOM 2749 C CA . LYS A 1 356 ? 14.291 47.660 25.930 1.00 38.12 356 LYS A CA 1
ATOM 2750 C C . LYS A 1 356 ? 15.725 47.805 25.437 1.00 38.12 356 LYS A C 1
ATOM 2752 O O . LYS A 1 356 ? 16.650 47.295 26.059 1.00 38.12 356 LYS A O 1
ATOM 2757 N N . GLY A 1 357 ? 15.883 48.500 24.316 1.00 37.44 357 GLY A N 1
ATOM 2758 C CA . GLY A 1 357 ? 17.152 49.090 23.915 1.00 37.44 357 GLY A CA 1
ATOM 2759 C C . GLY A 1 357 ? 17.372 50.465 24.556 1.00 37.44 357 GLY A C 1
ATOM 2760 O O . GLY A 1 357 ? 16.408 51.143 24.918 1.00 37.44 357 GLY A O 1
ATOM 2761 N N . LYS A 1 358 ? 18.655 50.855 24.553 1.00 39.72 358 LYS A N 1
ATOM 2762 C CA . LYS A 1 358 ? 19.294 52.142 24.899 1.00 39.72 358 LYS A CA 1
ATOM 2763 C C . LYS A 1 358 ? 19.742 52.314 26.359 1.00 39.72 358 LYS A C 1
ATOM 2765 O O . LYS A 1 358 ? 18.989 52.818 27.186 1.00 39.72 358 LYS A O 1
ATOM 2770 N N . SER A 1 359 ? 21.012 52.006 26.625 1.00 39.09 359 SER A N 1
ATOM 2771 C CA . SER A 1 359 ? 22.123 52.972 26.497 1.00 39.09 359 SER A CA 1
ATOM 2772 C C . SER A 1 359 ? 23.406 52.240 26.140 1.00 39.09 359 SER A C 1
ATOM 2774 O O . SER A 1 359 ? 23.652 51.220 26.822 1.00 39.09 359 SER A O 1
#

Nearest PDB structures (foldseek):
  1gpj-assembly1_A-2  TM=7.356E-01  e=2.048E-21  Methanopyrus kandleri
  5che-assembly1_B  TM=4.973E-01  e=4.420E-21  Arabidopsis thaliana
  3oj0-assembly1_A  TM=8.481E-01  e=1.088E-06  Thermoplasma volcanium GSS1
  3vpx-assembly1_B  TM=5.881E-01  e=3.947E-05  Sporosarcina psychrophila
  5vkt-assembly1_A  TM=6.099E-01  e=1.498E-04  Sorghum bicolor

Foldseek 3Di:
DDDDDDDLRVLLVLLCQLLQVPPPQRQDNVSVVVLVVVLVVCVVVVVADPLNVVSSVLSNVLSVVLVVVFCRNVDPPDLLLLLQVVLCVVVVAQAAAEEEEEAQDPSSLSNLQSSLVRHHAYEYEYCDQVSQVVSCVVSVHHYDYLVCVLVSLLRHQEYEYAHADPDASAEPVSCVVSCVSNVQRAYEYEFAYVVTNHDVVQCVDHRYHYDYSVNSVVVVVVCVVVVVVSSVVSSVSSVVSSLVSVLVVLLVVCVVVVVLLLCLQLVVLVVVCVVCVVVDPDDDPVNVVVSNVVSVVVSCVVCVVLVVVLNVCSNPPVNVVSSVVSCVVSVRPDPPPDPDPDDPPPPPPDDDDDDDDDD

Solvent-accessible surface area (backbone atoms only — not comparable to full-atom values): 19794 Å² total; per-residue (Å²): 140,86,87,88,68,61,72,68,55,38,53,44,49,51,32,33,41,38,42,14,68,73,43,100,58,54,32,44,70,61,52,38,50,54,55,51,50,52,52,50,55,33,55,77,69,68,74,54,50,76,68,54,52,50,50,55,56,46,20,55,52,49,23,52,45,40,50,73,77,31,68,48,49,77,51,79,75,43,66,29,51,48,56,34,52,52,50,31,68,74,60,68,60,34,61,82,35,35,35,33,34,39,34,81,30,72,57,46,48,54,18,47,53,51,34,38,76,52,42,30,45,41,35,22,26,16,91,49,57,69,56,16,45,52,52,14,65,74,58,74,37,40,53,40,52,54,88,44,48,57,62,49,64,36,66,27,46,33,37,40,32,13,44,90,43,93,50,58,76,47,37,55,80,61,42,55,63,24,52,63,70,30,71,78,54,58,33,42,34,35,31,68,22,84,55,51,29,52,38,72,71,41,44,74,37,86,51,36,47,62,41,42,56,69,57,45,49,51,58,55,54,64,50,47,67,60,46,53,59,30,50,54,50,41,50,51,52,49,53,54,52,44,53,51,50,51,39,52,56,46,43,56,67,50,52,66,54,56,52,49,52,51,52,54,51,39,52,54,52,48,52,54,48,64,68,46,52,82,78,50,87,82,81,46,76,69,54,52,54,51,51,52,54,46,47,52,52,47,42,50,63,70,41,45,62,60,55,49,53,50,61,75,27,33,79,39,80,65,20,58,53,50,50,52,49,51,32,60,78,64,68,52,73,76,86,83,74,71,79,75,81,73,80,75,82,83,82,82,86,89,88,83,79,80,86,82,80,88,132

Mean predicted aligned error: 17.24 Å